Protein AF-0000000078416339 (afdb_homodimer)

Structure (mmCIF, N/CA/C/O backbone):
data_AF-0000000078416339-model_v1
#
loop_
_entity.id
_entity.type
_entity.pdbx_description
1 polymer 'Killer cell lectin-like receptor subfamily G member 1 isoform B'
#
loop_
_atom_site.group_PDB
_atom_site.id
_atom_site.type_symbol
_atom_site.label_atom_id
_atom_site.label_alt_id
_atom_site.label_comp_id
_atom_site.label_asym_id
_atom_site.label_entity_id
_atom_site.label_seq_id
_atom_site.pdbx_PDB_ins_code
_atom_site.Cartn_x
_atom_site.Cartn_y
_atom_site.Cartn_z
_atom_site.occupancy
_atom_site.B_iso_or_equiv
_atom_site.auth_seq_id
_atom_site.auth_comp_id
_atom_site.auth_asym_id
_atom_site.auth_atom_id
_atom_site.pdbx_PDB_model_num
ATOM 1 N N . MET A 1 1 ? -57.062 55.938 23.453 1 36.25 1 MET A N 1
ATOM 2 C CA . MET A 1 1 ? -56.094 54.906 23.062 1 36.25 1 MET A CA 1
ATOM 3 C C . MET A 1 1 ? -56.125 54.688 21.547 1 36.25 1 MET A C 1
ATOM 5 O O . MET A 1 1 ? -57.062 54.094 21.016 1 36.25 1 MET A O 1
ATOM 9 N N . SER A 1 2 ? -55.562 55.719 20.766 1 39.31 2 SER A N 1
ATOM 10 C CA . SER A 1 2 ? -55.562 55.875 19.312 1 39.31 2 SER A CA 1
ATOM 11 C C . SER A 1 2 ? -54.812 54.719 18.625 1 39.31 2 SER A C 1
ATOM 13 O O . SER A 1 2 ? -53.719 54.375 19.047 1 39.31 2 SER A O 1
ATOM 15 N N . SER A 1 3 ? -55.531 53.812 17.922 1 43.84 3 SER A N 1
ATOM 16 C CA . SER A 1 3 ? -55.125 52.625 17.156 1 43.84 3 SER A CA 1
ATOM 17 C C . SER A 1 3 ? -54.281 53.031 15.938 1 43.84 3 SER A C 1
ATOM 19 O O . SER A 1 3 ? -54.812 53.594 14.969 1 43.84 3 SER A O 1
ATOM 21 N N . GLN A 1 4 ? -53 53.5 16.141 1 40.22 4 GLN A N 1
ATOM 22 C CA . GLN A 1 4 ? -52.125 53.906 15.016 1 40.22 4 GLN A CA 1
ATOM 23 C C . GLN A 1 4 ? -51.969 52.75 14.023 1 40.22 4 GLN A C 1
ATOM 25 O O . GLN A 1 4 ? -51.625 51.625 14.406 1 40.22 4 GLN A O 1
ATOM 30 N N . GLU A 1 5 ? -52.625 52.875 12.867 1 45.16 5 GLU A N 1
ATOM 31 C CA . GLU A 1 5 ? -52.625 51.938 11.766 1 45.16 5 GLU A CA 1
ATOM 32 C C . GLU A 1 5 ? -51.188 51.719 11.242 1 45.16 5 GLU A C 1
ATOM 34 O O . GLU A 1 5 ? -50.438 52.656 11.047 1 45.16 5 GLU A O 1
ATOM 39 N N . PRO A 1 6 ? -50.594 50.5 11.289 1 42.09 6 PRO A N 1
ATOM 40 C CA . PRO A 1 6 ? -49.188 50.281 10.898 1 42.09 6 PRO A CA 1
ATOM 41 C C . PRO A 1 6 ? -48.938 50.562 9.414 1 42.09 6 PRO A C 1
ATOM 43 O O . PRO A 1 6 ? -49.812 50.312 8.586 1 42.09 6 PRO A O 1
ATOM 46 N N . ASP A 1 7 ? -48.188 51.625 8.992 1 39.12 7 ASP A N 1
ATOM 47 C CA . ASP A 1 7 ? -47.781 52.031 7.66 1 39.12 7 ASP A CA 1
ATOM 48 C C . ASP A 1 7 ? -47.125 50.875 6.906 1 39.12 7 ASP A C 1
ATOM 50 O O . ASP A 1 7 ? -46.156 50.281 7.398 1 39.12 7 ASP A O 1
ATOM 54 N N . TYR A 1 8 ? -47.844 50.188 6.066 1 36.75 8 TYR A N 1
ATOM 55 C CA . TYR A 1 8 ? -47.375 49.094 5.215 1 36.75 8 TYR A CA 1
ATOM 56 C C . TYR A 1 8 ? -46.344 49.594 4.223 1 36.75 8 TYR A C 1
ATOM 58 O O . TYR A 1 8 ? -46.531 50.594 3.537 1 36.75 8 TYR A O 1
ATOM 66 N N . VAL A 1 9 ? -45.031 49.562 4.492 1 33.88 9 VAL A N 1
ATOM 67 C CA . VAL A 1 9 ? -43.906 49.938 3.605 1 33.88 9 VAL A CA 1
ATOM 68 C C . VAL A 1 9 ? -43.969 49.125 2.32 1 33.88 9 VAL A C 1
ATOM 70 O O . VAL A 1 9 ? -44.156 47.906 2.363 1 33.88 9 VAL A O 1
ATOM 73 N N . ASN A 1 10 ? -44.594 49.594 1.306 1 30.56 10 ASN A N 1
ATOM 74 C CA . ASN A 1 10 ? -44.625 49.062 -0.043 1 30.56 10 ASN A CA 1
ATOM 75 C C . ASN A 1 10 ? -43.25 48.812 -0.604 1 30.56 10 ASN A C 1
ATOM 77 O O . ASN A 1 10 ? -42.5 49.781 -0.884 1 30.56 10 ASN A O 1
ATOM 81 N N . LEU A 1 11 ? -42.531 47.781 -0.269 1 27.31 11 LEU A N 1
ATOM 82 C CA . LEU A 1 11 ? -41.219 47.469 -0.818 1 27.31 11 LEU A CA 1
ATOM 83 C C . LEU A 1 11 ? -41.281 47.25 -2.326 1 27.31 11 LEU A C 1
ATOM 85 O O . LEU A 1 11 ? -42 46.344 -2.791 1 27.31 11 LEU A O 1
ATOM 89 N N . LYS A 1 12 ? -41.25 48.344 -3.07 1 32.66 12 LYS A N 1
ATOM 90 C CA . LYS A 1 12 ? -41.125 48.25 -4.523 1 32.66 12 LYS A CA 1
ATOM 91 C C . LYS A 1 12 ? -39.969 47.312 -4.918 1 32.66 12 LYS A C 1
ATOM 93 O O . LYS A 1 12 ? -38.844 47.531 -4.496 1 32.66 12 LYS A O 1
ATOM 98 N N . PHE A 1 13 ? -40.25 46.031 -5.223 1 28.72 13 PHE A N 1
ATOM 99 C CA . PHE A 1 13 ? -39.312 45 -5.691 1 28.72 13 PHE A CA 1
ATOM 100 C C . PHE A 1 13 ? -38.781 45.375 -7.066 1 28.72 13 PHE A C 1
ATOM 102 O O . PHE A 1 13 ? -39.531 45.656 -7.992 1 28.72 13 PHE A O 1
ATOM 109 N N . TYR A 1 14 ? -37.656 46.125 -7.133 1 29.92 14 TYR A N 1
ATOM 110 C CA . TYR A 1 14 ? -37 46.406 -8.406 1 29.92 14 TYR A CA 1
ATOM 111 C C . TYR A 1 14 ? -36.781 45.125 -9.188 1 29.92 14 TYR A C 1
ATOM 113 O O . TYR A 1 14 ? -36.312 44.094 -8.625 1 29.92 14 TYR A O 1
ATOM 121 N N . THR A 1 15 ? -37.594 44.906 -10.188 1 34.94 15 THR A N 1
ATOM 122 C CA . THR A 1 15 ? -37.406 43.781 -11.109 1 34.94 15 THR A CA 1
ATOM 123 C C . THR A 1 15 ? -36.062 43.906 -11.859 1 34.94 15 THR A C 1
ATOM 125 O O . THR A 1 15 ? -35.844 44.906 -12.531 1 34.94 15 THR A O 1
ATOM 128 N N . PRO A 1 16 ? -35.031 43.25 -11.422 1 30.52 16 PRO A N 1
ATOM 129 C CA . PRO A 1 16 ? -33.781 43.375 -12.148 1 30.52 16 PRO A CA 1
ATOM 130 C C . PRO A 1 16 ? -33.906 43.062 -13.641 1 30.52 16 PRO A C 1
ATOM 132 O O . PRO A 1 16 ? -34.719 42.219 -14.023 1 30.52 16 PRO A O 1
ATOM 135 N N . SER A 1 17 ? -33.75 44.094 -14.445 1 33.97 17 SER A N 1
ATOM 136 C CA . SER A 1 17 ? -33.75 43.969 -15.898 1 33.97 17 SER A CA 1
ATOM 137 C C . SER A 1 17 ? -32.969 42.75 -16.328 1 33.97 17 SER A C 1
ATOM 139 O O . SER A 1 17 ? -31.906 42.438 -15.766 1 33.97 17 SER A O 1
ATOM 141 N N . LYS A 1 18 ? -33.688 41.875 -17.172 1 37 18 LYS A N 1
ATOM 142 C CA . LYS A 1 18 ? -33.156 40.688 -17.812 1 37 18 LYS A CA 1
ATOM 143 C C . LYS A 1 18 ? -32.031 41 -18.781 1 37 18 LYS A C 1
ATOM 145 O O . LYS A 1 18 ? -32.25 41.406 -19.922 1 37 18 LYS A O 1
ATOM 150 N N . GLU A 1 19 ? -31.062 41.844 -18.516 1 37.94 19 GLU A N 1
ATOM 151 C CA . GLU A 1 19 ? -30.062 41.875 -19.578 1 37.94 19 GLU A CA 1
ATOM 152 C C . GLU A 1 19 ? -29.656 40.469 -20.031 1 37.94 19 GLU A C 1
ATOM 154 O O . GLU A 1 19 ? -29.516 39.562 -19.203 1 37.94 19 GLU A O 1
ATOM 159 N N . PRO A 1 20 ? -29.938 40.219 -21.359 1 33.47 20 PRO A N 1
ATOM 160 C CA . PRO A 1 20 ? -29.578 38.875 -21.844 1 33.47 20 PRO A CA 1
ATOM 161 C C . PRO A 1 20 ? -28.141 38.469 -21.484 1 33.47 20 PRO A C 1
ATOM 163 O O . PRO A 1 20 ? -27.219 39.281 -21.703 1 33.47 20 PRO A O 1
ATOM 166 N N . MET A 1 21 ? -27.922 37.719 -20.438 1 31.53 21 MET A N 1
ATOM 167 C CA . MET A 1 21 ? -26.609 37.125 -20.188 1 31.53 21 MET A CA 1
ATOM 168 C C . MET A 1 21 ? -25.969 36.625 -21.484 1 31.53 21 MET A C 1
ATOM 170 O O . MET A 1 21 ? -26.5 35.719 -22.141 1 31.53 21 MET A O 1
ATOM 174 N N . GLU A 1 22 ? -25.453 37.531 -22.344 1 34.44 22 GLU A N 1
ATOM 175 C CA . GLU A 1 22 ? -24.625 37 -23.422 1 34.44 22 GLU A CA 1
ATOM 176 C C . GLU A 1 22 ? -23.938 35.719 -23 1 34.44 22 GLU A C 1
ATOM 178 O O . GLU A 1 22 ? -23.281 35.688 -21.953 1 34.44 22 GLU A O 1
ATOM 183 N N . GLN A 1 23 ? -24.547 34.656 -23.328 1 30.2 23 GLN A N 1
ATOM 184 C CA . GLN A 1 23 ? -23.906 33.344 -23.172 1 30.2 23 GLN A CA 1
ATOM 185 C C . GLN A 1 23 ? -22.453 33.375 -23.625 1 30.2 23 GLN A C 1
ATOM 187 O O . GLN A 1 23 ? -22.156 33.781 -24.75 1 30.2 23 GLN A O 1
ATOM 192 N N . ARG A 1 24 ? -21.516 33.906 -22.812 1 33.47 24 ARG A N 1
ATOM 193 C CA . ARG A 1 24 ? -20.141 33.688 -23.25 1 33.47 24 ARG A CA 1
ATOM 194 C C . ARG A 1 24 ? -19.969 32.375 -24.016 1 33.47 24 ARG A C 1
ATOM 196 O O . ARG A 1 24 ? -20.609 31.391 -23.672 1 33.47 24 ARG A O 1
ATOM 203 N N . PRO A 1 25 ? -19.812 32.469 -25.312 1 34.44 25 PRO A N 1
ATOM 204 C CA . PRO A 1 25 ? -19.547 31.203 -25.969 1 34.44 25 PRO A CA 1
ATOM 205 C C . PRO A 1 25 ? -18.688 30.266 -25.125 1 34.44 25 PRO A C 1
ATOM 207 O O . PRO A 1 25 ? -17.75 30.719 -24.453 1 34.44 25 PRO A O 1
ATOM 210 N N . ARG A 1 26 ? -19.344 29.312 -24.531 1 30.75 26 ARG A N 1
ATOM 211 C CA . ARG A 1 26 ? -18.562 28.203 -24.016 1 30.75 26 ARG A CA 1
ATOM 212 C C . ARG A 1 26 ? -17.359 27.906 -24.906 1 30.75 26 ARG A C 1
ATOM 214 O O . ARG A 1 26 ? -17.516 27.438 -26.031 1 30.75 26 ARG A O 1
ATOM 221 N N . ASP A 1 27 ? -16.594 28.969 -25.312 1 33.91 27 ASP A N 1
ATOM 222 C CA . ASP A 1 27 ? -15.367 28.391 -25.875 1 33.91 27 ASP A CA 1
ATOM 223 C C . ASP A 1 27 ? -15.078 27.016 -25.281 1 33.91 27 ASP A C 1
ATOM 225 O O . ASP A 1 27 ? -14.852 26.891 -24.078 1 33.91 27 ASP A O 1
ATOM 229 N N . ILE A 1 28 ? -15.805 26.125 -25.75 1 33.72 28 ILE A N 1
ATOM 230 C CA . ILE A 1 28 ? -15.43 24.719 -25.594 1 33.72 28 ILE A CA 1
ATOM 231 C C . ILE A 1 28 ? -13.914 24.578 -25.641 1 33.72 28 ILE A C 1
ATOM 233 O O . ILE A 1 28 ? -13.32 24.594 -26.719 1 33.72 28 ILE A O 1
ATOM 237 N N . LYS A 1 29 ? -13.062 25.531 -25.203 1 34.22 29 LYS A N 1
ATOM 238 C CA . LYS A 1 29 ? -11.695 25.062 -25.016 1 34.22 29 LYS A CA 1
ATOM 239 C C . LYS A 1 29 ? -11.656 23.531 -24.844 1 34.22 29 LYS A C 1
ATOM 241 O O . LYS A 1 29 ? -12.453 22.969 -24.109 1 34.22 29 LYS A O 1
ATOM 246 N N . ASN A 1 30 ? -11.508 22.844 -25.906 1 35 30 ASN A N 1
ATOM 247 C CA . ASN A 1 30 ? -11.141 21.438 -25.875 1 35 30 ASN A CA 1
ATOM 248 C C . ASN A 1 30 ? -10.5 21.047 -24.547 1 35 30 ASN A C 1
ATOM 250 O O . ASN A 1 30 ? -9.312 21.297 -24.328 1 35 30 ASN A O 1
ATOM 254 N N . LYS A 1 31 ? -10.938 21.469 -23.422 1 38.12 31 LYS A N 1
ATOM 255 C CA . LYS A 1 31 ? -10.492 20.906 -22.141 1 38.12 31 LYS A CA 1
ATOM 256 C C . LYS A 1 31 ? -9.961 19.484 -22.312 1 38.12 31 LYS A C 1
ATOM 258 O O . LYS A 1 31 ? -10.719 18.578 -22.672 1 38.12 31 LYS A O 1
ATOM 263 N N . ASP A 1 32 ? -8.961 19.359 -23.109 1 42.31 32 ASP A N 1
ATOM 264 C CA . ASP A 1 32 ? -8.188 18.109 -23.109 1 42.31 32 ASP A CA 1
ATOM 265 C C . ASP A 1 32 ? -8.562 17.234 -21.922 1 42.31 32 ASP A C 1
ATOM 267 O O . ASP A 1 32 ? -8.477 17.656 -20.766 1 42.31 32 ASP A O 1
ATOM 271 N N . ARG A 1 33 ? -9.703 16.672 -21.75 1 47.53 33 ARG A N 1
ATOM 272 C CA . ARG A 1 33 ? -10.164 15.703 -20.75 1 47.53 33 ARG A CA 1
ATOM 273 C C . ARG A 1 33 ? -8.984 15.016 -20.078 1 47.53 33 ARG A C 1
ATOM 275 O O . ARG A 1 33 ? -8.438 14.047 -20.609 1 47.53 33 ARG A O 1
ATOM 282 N N . SER A 1 34 ? -7.988 15.758 -19.719 1 54.62 34 SER A N 1
ATOM 283 C CA . SER A 1 34 ? -6.801 15.234 -19.047 1 54.62 34 SER A CA 1
ATOM 284 C C . SER A 1 34 ? -7.164 14.125 -18.062 1 54.62 34 SER A C 1
ATOM 286 O O . SER A 1 34 ? -8.109 14.258 -17.281 1 54.62 34 SER A O 1
ATOM 288 N N . CYS A 1 35 ? -7.086 12.898 -18.359 1 70.81 35 CYS A N 1
ATOM 289 C CA . CYS A 1 35 ? -7.215 11.703 -17.531 1 70.81 35 CYS A CA 1
ATOM 290 C C . CYS A 1 35 ? -6.602 11.93 -16.156 1 70.81 35 CYS A C 1
ATOM 292 O O . CYS A 1 35 ? -5.449 12.359 -16.047 1 70.81 35 CYS A O 1
ATOM 294 N N . LEU A 1 36 ? -7.508 12.094 -15.023 1 80.75 36 LEU A N 1
ATOM 295 C CA . LEU A 1 36 ? -7.02 12.18 -13.656 1 80.75 36 LEU A CA 1
ATOM 296 C C . LEU A 1 36 ? -6.023 11.07 -13.359 1 80.75 36 LEU A C 1
ATOM 298 O O . LEU A 1 36 ? -6.297 9.898 -13.633 1 80.75 36 LEU A O 1
ATOM 302 N N . ARG A 1 37 ? -4.871 11.461 -13.086 1 87.06 37 ARG A N 1
ATOM 303 C CA . ARG A 1 37 ? -3.846 10.477 -12.742 1 87.06 37 ARG A CA 1
ATOM 304 C C . ARG A 1 37 ? -2.99 10.961 -11.578 1 87.06 37 ARG A C 1
ATOM 306 O O . ARG A 1 37 ? -2.947 12.156 -11.289 1 87.06 37 ARG A O 1
ATOM 313 N N . CYS A 1 38 ? -2.477 10.047 -10.922 1 95 38 CYS A N 1
ATOM 314 C CA . CYS A 1 38 ? -1.477 10.391 -9.914 1 95 38 CYS A CA 1
ATOM 315 C C . CYS A 1 38 ? -0.109 10.594 -10.555 1 95 38 CYS A C 1
ATOM 317 O O . CYS A 1 38 ? 0.21 9.961 -11.562 1 95 38 CYS A O 1
ATOM 319 N N . PRO A 1 39 ? 0.659 11.531 -10.016 1 93.81 39 PRO A N 1
ATOM 320 C CA . PRO A 1 39 ? 2.037 11.656 -10.492 1 93.81 39 PRO A CA 1
ATOM 321 C C . PRO A 1 39 ? 2.816 10.352 -10.398 1 93.81 39 PRO A C 1
ATOM 323 O O . PRO A 1 39 ? 2.424 9.445 -9.656 1 93.81 39 PRO A O 1
ATOM 326 N N . ASP A 1 40 ? 3.896 10.391 -11.141 1 90.19 40 ASP A N 1
ATOM 327 C CA . ASP A 1 40 ? 4.785 9.242 -11.039 1 90.19 40 ASP A CA 1
ATOM 328 C C . ASP A 1 40 ? 5.227 9.016 -9.594 1 90.19 40 ASP A C 1
ATOM 330 O O . ASP A 1 40 ? 5.496 9.969 -8.867 1 90.19 40 ASP A O 1
ATOM 334 N N . GLN A 1 41 ? 5.25 7.777 -9.18 1 92.69 41 GLN A N 1
ATOM 335 C CA . GLN A 1 41 ? 5.758 7.328 -7.883 1 92.69 41 GLN A CA 1
ATOM 336 C C . GLN A 1 41 ? 4.707 7.504 -6.789 1 92.69 41 GLN A C 1
ATOM 338 O O . GLN A 1 41 ? 4.973 7.234 -5.617 1 92.69 41 GLN A O 1
ATOM 343 N N . TRP A 1 42 ? 3.574 8.055 -7.242 1 96.06 42 TRP A N 1
ATOM 344 C CA . TRP A 1 42 ? 2.459 8.133 -6.305 1 96.06 42 TRP A CA 1
ATOM 345 C C . TRP A 1 42 ? 1.483 6.98 -6.523 1 96.06 42 TRP A C 1
ATOM 347 O O . TRP A 1 42 ? 1.291 6.531 -7.656 1 96.06 42 TRP A O 1
ATOM 357 N N . VAL A 1 43 ? 0.86 6.605 -5.461 1 96.44 43 VAL A N 1
ATOM 358 C CA . VAL A 1 43 ? -0.123 5.527 -5.477 1 96.44 43 VAL A CA 1
ATOM 359 C C . VAL A 1 43 ? -1.533 6.113 -5.504 1 96.44 43 VAL A C 1
ATOM 361 O O . VAL A 1 43 ? -1.85 7.023 -4.73 1 96.44 43 VAL A O 1
ATOM 364 N N . GLY A 1 44 ? -2.334 5.566 -6.375 1 95.75 44 GLY A N 1
ATOM 365 C CA . GLY A 1 44 ? -3.684 6.094 -6.508 1 95.75 44 GLY A CA 1
ATOM 366 C C . GLY A 1 44 ? -4.738 5.191 -5.887 1 95.75 44 GLY A C 1
ATOM 367 O O . GLY A 1 44 ? -4.641 3.967 -5.973 1 95.75 44 GLY A O 1
ATOM 368 N N . TYR A 1 45 ? -5.734 5.84 -5.227 1 94.94 45 TYR A N 1
ATOM 369 C CA . TYR A 1 45 ? -6.879 5.125 -4.672 1 94.94 45 TYR A CA 1
ATOM 370 C C . TYR A 1 45 ? -8.094 6.043 -4.566 1 94.94 45 TYR A C 1
ATOM 372 O O . TYR A 1 45 ? -8.055 7.059 -3.871 1 94.94 45 TYR A O 1
ATOM 380 N N . ARG A 1 46 ? -9.102 5.766 -5.219 1 91.44 46 ARG A N 1
ATOM 381 C CA . ARG A 1 46 ? -10.375 6.469 -5.176 1 91.44 46 ARG A CA 1
ATOM 382 C C . ARG A 1 46 ? -10.188 7.973 -5.332 1 91.44 46 ARG A C 1
ATOM 384 O O . ARG A 1 46 ? -10.703 8.758 -4.535 1 91.44 46 ARG A O 1
ATOM 391 N N . GLY A 1 47 ? -9.461 8.359 -6.203 1 91.12 47 GLY A N 1
ATOM 392 C CA . GLY A 1 47 ? -9.305 9.766 -6.539 1 91.12 47 GLY A CA 1
ATOM 393 C C . GLY A 1 47 ? -8.227 10.461 -5.734 1 91.12 47 GLY A C 1
ATOM 394 O O . GLY A 1 47 ? -7.977 11.656 -5.91 1 91.12 47 GLY A O 1
ATOM 395 N N . SER A 1 48 ? -7.598 9.734 -4.871 1 95.12 48 SER A N 1
ATOM 396 C CA . SER A 1 48 ? -6.504 10.281 -4.074 1 95.12 48 SER A CA 1
ATOM 397 C C . SER A 1 48 ? -5.164 9.68 -4.48 1 95.12 48 SER A C 1
ATOM 399 O O . SER A 1 48 ? -5.113 8.555 -4.984 1 95.12 48 SER A O 1
ATOM 401 N N . CYS A 1 49 ? -4.16 10.445 -4.254 1 96.88 49 CYS A N 1
ATOM 402 C CA . CYS A 1 49 ? -2.797 10 -4.504 1 96.88 49 CYS A CA 1
ATOM 403 C C . CYS A 1 49 ? -1.97 10.023 -3.225 1 96.88 49 CYS A C 1
ATOM 405 O O . CYS A 1 49 ? -2.086 10.953 -2.424 1 96.88 49 CYS A O 1
ATOM 407 N N . TYR A 1 50 ? -1.16 9.016 -3.1 1 97.31 50 TYR A N 1
ATOM 408 C CA . TYR A 1 50 ? -0.346 8.891 -1.896 1 97.31 50 TYR A CA 1
ATOM 409 C C . TYR A 1 50 ? 1.128 8.727 -2.248 1 97.31 50 TYR A C 1
ATOM 411 O O . TYR A 1 50 ? 1.471 8.008 -3.195 1 97.31 50 TYR A O 1
ATOM 419 N N . PHE A 1 51 ? 1.98 9.445 -1.503 1 97.38 51 PHE A N 1
ATOM 420 C CA . PHE A 1 51 ? 3.428 9.289 -1.604 1 97.38 51 PHE A CA 1
ATOM 421 C C . PHE A 1 51 ? 3.998 8.703 -0.322 1 97.38 51 PHE A C 1
ATOM 423 O O . PHE A 1 51 ? 3.742 9.211 0.772 1 97.38 51 PHE A O 1
ATOM 430 N N . PHE A 1 52 ? 4.699 7.602 -0.488 1 96.38 52 PHE A N 1
ATOM 431 C CA . PHE A 1 52 ? 5.348 6.941 0.642 1 96.38 52 PHE A CA 1
ATOM 432 C C . PHE A 1 52 ? 6.828 7.289 0.696 1 96.38 52 PHE A C 1
ATOM 434 O O . PHE A 1 52 ? 7.574 6.992 -0.24 1 96.38 52 PHE A O 1
ATOM 441 N N . SER A 1 53 ? 7.23 7.801 1.805 1 96.19 53 SER A N 1
ATOM 442 C CA . SER A 1 53 ? 8.625 8.227 1.917 1 96.19 53 SER A CA 1
ATOM 443 C C . SER A 1 53 ? 9.555 7.027 2.051 1 96.19 53 SER A C 1
ATOM 445 O O . SER A 1 53 ? 9.141 5.957 2.502 1 96.19 53 SER A O 1
ATOM 447 N N . ARG A 1 54 ? 10.781 7.254 1.659 1 91.62 54 ARG A N 1
ATOM 448 C CA . ARG A 1 54 ? 11.828 6.258 1.848 1 91.62 54 ARG A CA 1
ATOM 449 C C . ARG A 1 54 ? 12.844 6.719 2.887 1 91.62 54 ARG A C 1
ATOM 451 O O . ARG A 1 54 ? 13.633 5.918 3.389 1 91.62 54 ARG A O 1
ATOM 458 N N . ALA A 1 55 ? 12.789 7.984 3.17 1 95.12 55 ALA A N 1
ATOM 459 C CA . ALA A 1 55 ? 13.648 8.57 4.199 1 95.12 55 ALA A CA 1
ATOM 460 C C . ALA A 1 55 ? 12.836 8.914 5.449 1 95.12 55 ALA A C 1
ATOM 462 O O . ALA A 1 55 ? 11.609 8.992 5.398 1 95.12 55 ALA A O 1
ATOM 463 N N . LYS A 1 56 ? 13.539 9.117 6.504 1 98.06 56 LYS A N 1
ATOM 464 C CA . LYS A 1 56 ? 12.891 9.461 7.762 1 98.06 56 LYS A CA 1
ATOM 465 C C . LYS A 1 56 ? 13.102 10.93 8.109 1 98.06 56 LYS A C 1
ATOM 467 O O . LYS A 1 56 ? 14.18 11.484 7.871 1 98.06 56 LYS A O 1
ATOM 472 N N . LYS A 1 57 ? 12.125 11.539 8.633 1 98.75 57 LYS A N 1
ATOM 473 C CA . LYS A 1 57 ? 12.156 12.914 9.117 1 98.75 57 LYS A CA 1
ATOM 474 C C . LYS A 1 57 ? 11.273 13.086 10.352 1 98.75 57 LYS A C 1
ATOM 476 O O . LYS A 1 57 ? 10.508 12.188 10.703 1 98.75 57 LYS A O 1
ATOM 481 N N . ASP A 1 58 ? 11.469 14.258 10.984 1 98.75 58 ASP A N 1
ATOM 482 C CA . ASP A 1 58 ? 10.508 14.602 12.031 1 98.75 58 ASP A CA 1
ATOM 483 C C . ASP A 1 58 ? 9.18 15.047 11.43 1 98.75 58 ASP A C 1
ATOM 485 O O . ASP A 1 58 ? 9.055 15.195 10.211 1 98.75 58 ASP A O 1
ATOM 489 N N . TRP A 1 59 ? 8.25 15.25 12.273 1 98.44 59 TRP A N 1
ATOM 490 C CA . TRP A 1 59 ? 6.895 15.531 11.805 1 98.44 59 TRP A CA 1
ATOM 491 C C . TRP A 1 59 ? 6.855 16.828 11.008 1 98.44 59 TRP A C 1
ATOM 493 O O . TRP A 1 59 ? 6.273 16.891 9.922 1 98.44 59 TRP A O 1
ATOM 503 N N . ASN A 1 60 ? 7.473 17.891 11.539 1 98.25 60 ASN A N 1
ATOM 504 C CA . ASN A 1 60 ? 7.441 19.188 10.883 1 98.25 60 ASN A CA 1
ATOM 505 C C . ASN A 1 60 ? 8.141 19.156 9.523 1 98.25 60 ASN A C 1
ATOM 507 O O . ASN A 1 60 ? 7.625 19.688 8.547 1 98.25 60 ASN A O 1
ATOM 511 N N . SER A 1 61 ? 9.25 18.5 9.469 1 98.75 61 SER A N 1
ATOM 512 C CA . SER A 1 61 ? 9.984 18.375 8.219 1 98.75 61 SER A CA 1
ATOM 513 C C . SER A 1 61 ? 9.203 17.531 7.211 1 98.75 61 SER A C 1
ATOM 515 O O . SER A 1 61 ? 9.266 17.781 6.004 1 98.75 61 SER A O 1
ATOM 517 N N . SER A 1 62 ? 8.516 16.578 7.695 1 98.69 62 SER A N 1
ATOM 518 C CA . SER A 1 62 ? 7.68 15.75 6.832 1 98.69 62 SER A CA 1
ATOM 519 C C . SER A 1 62 ? 6.539 16.562 6.23 1 98.69 62 SER A C 1
ATOM 521 O O . SER A 1 62 ? 6.23 16.422 5.043 1 98.69 62 SER A O 1
ATOM 523 N N . GLN A 1 63 ? 5.961 17.406 7.082 1 97.81 63 GLN A N 1
ATOM 524 C CA . GLN A 1 63 ? 4.906 18.281 6.594 1 97.81 63 GLN A CA 1
ATOM 525 C C . GLN A 1 63 ? 5.434 19.234 5.516 1 97.81 63 GLN A C 1
ATOM 527 O O . GLN A 1 63 ? 4.762 19.469 4.512 1 97.81 63 GLN A O 1
ATOM 532 N N . GLU A 1 64 ? 6.543 19.719 5.711 1 98.44 64 GLU A N 1
ATOM 533 C CA . GLU A 1 64 ? 7.168 20.594 4.723 1 98.44 64 GLU A CA 1
ATOM 534 C C . GLU A 1 64 ? 7.438 19.859 3.418 1 98.44 64 GLU A C 1
ATOM 536 O O . GLU A 1 64 ? 7.238 20.406 2.334 1 98.44 64 GLU A O 1
ATOM 541 N N . SER A 1 65 ? 7.902 18.672 3.555 1 98.5 65 SER A N 1
ATOM 542 C CA . SER A 1 65 ? 8.172 17.859 2.371 1 98.5 65 SER A CA 1
ATOM 543 C C . SER A 1 65 ? 6.906 17.641 1.554 1 98.5 65 SER A C 1
ATOM 545 O O . SER A 1 65 ? 6.938 17.688 0.323 1 98.5 65 SER A O 1
ATOM 547 N N . CYS A 1 66 ? 5.844 17.328 2.24 1 98.5 66 CYS A N 1
ATOM 548 C CA . CYS A 1 66 ? 4.574 17.156 1.541 1 98.5 66 CYS A CA 1
ATOM 549 C C . CYS A 1 66 ? 4.117 18.453 0.909 1 98.5 66 CYS A C 1
ATOM 551 O O . CYS A 1 66 ? 3.686 18.484 -0.245 1 98.5 66 CYS A O 1
ATOM 553 N N . SER A 1 67 ? 4.242 19.547 1.62 1 97.81 67 SER A N 1
ATOM 554 C CA . SER A 1 67 ? 3.842 20.859 1.111 1 97.81 67 SER A CA 1
ATOM 555 C C . SER A 1 67 ? 4.625 21.219 -0.144 1 97.81 67 SER A C 1
ATOM 557 O O . SER A 1 67 ? 4.078 21.828 -1.071 1 97.81 67 SER A O 1
ATOM 559 N N . ALA A 1 68 ? 5.816 20.859 -0.222 1 98 68 ALA A N 1
ATOM 560 C CA . ALA A 1 68 ? 6.676 21.141 -1.367 1 98 68 ALA A CA 1
ATOM 561 C C . ALA A 1 68 ? 6.164 20.453 -2.625 1 98 68 ALA A C 1
ATOM 563 O O . ALA A 1 68 ? 6.5 20.844 -3.742 1 98 68 ALA A O 1
ATOM 564 N N . GLN A 1 69 ? 5.367 19.438 -2.369 1 96.75 69 GLN A N 1
ATOM 565 C CA . GLN A 1 69 ? 4.785 18.703 -3.492 1 96.75 69 GLN A CA 1
ATOM 566 C C . GLN A 1 69 ? 3.295 19 -3.629 1 96.75 69 GLN A C 1
ATOM 568 O O . GLN A 1 69 ? 2.539 18.172 -4.148 1 96.75 69 GLN A O 1
ATOM 573 N N . SER A 1 70 ? 2.932 20.125 -3.166 1 96.75 70 SER A N 1
ATOM 574 C CA . SER A 1 70 ? 1.549 20.578 -3.229 1 96.75 70 SER A CA 1
ATOM 575 C C . SER A 1 70 ? 0.594 19.547 -2.643 1 96.75 70 SER A C 1
ATOM 577 O O . SER A 1 70 ? -0.457 19.266 -3.225 1 96.75 70 SER A O 1
ATOM 579 N N . SER A 1 71 ? 1.012 18.984 -1.626 1 97.62 71 SER A N 1
ATOM 580 C CA . SER A 1 71 ? 0.253 17.969 -0.905 1 97.62 71 SER A CA 1
ATOM 581 C C . SER A 1 71 ? 0.322 18.188 0.602 1 97.62 71 SER A C 1
ATOM 583 O O . SER A 1 71 ? 0.753 19.25 1.058 1 97.62 71 SER A O 1
ATOM 585 N N . HIS A 1 72 ? -0.257 17.297 1.372 1 97.56 72 HIS A N 1
ATOM 586 C CA . HIS A 1 72 ? -0.224 17.328 2.83 1 97.56 72 HIS A CA 1
ATOM 587 C C . HIS A 1 72 ? -0.035 15.938 3.418 1 97.56 72 HIS A C 1
ATOM 589 O O . HIS A 1 72 ? -0.198 14.938 2.719 1 97.56 72 HIS A O 1
ATOM 595 N N . LEU A 1 73 ? 0.345 15.914 4.672 1 98 73 LEU A N 1
ATOM 596 C CA . LEU A 1 73 ? 0.411 14.625 5.34 1 98 73 LEU A CA 1
ATOM 597 C C . LEU A 1 73 ? -0.939 13.914 5.293 1 98 73 LEU A C 1
ATOM 599 O O . LEU A 1 73 ? -1.986 14.57 5.301 1 98 73 LEU A O 1
ATOM 603 N N . LEU A 1 74 ? -0.909 12.625 5.297 1 96.56 74 LEU A N 1
ATOM 604 C CA . LEU A 1 74 ? -2.064 11.758 5.125 1 96.56 74 LEU A CA 1
ATOM 605 C C . LEU A 1 74 ? -3.17 12.109 6.113 1 96.56 74 LEU A C 1
ATOM 607 O O . LEU A 1 74 ? -2.916 12.25 7.312 1 96.56 74 LEU A O 1
ATOM 611 N N . VAL A 1 75 ? -4.262 12.359 5.578 1 94.38 75 VAL A N 1
ATOM 612 C CA . VAL A 1 75 ? -5.504 12.523 6.328 1 94.38 75 VAL A CA 1
ATOM 613 C C . VAL A 1 75 ? -6.465 11.391 5.996 1 94.38 75 VAL A C 1
ATOM 615 O O . VAL A 1 75 ? -6.809 11.18 4.828 1 94.38 75 VAL A O 1
ATOM 618 N N . ILE A 1 76 ? -6.789 10.617 6.957 1 91.06 76 ILE A N 1
ATOM 619 C CA . ILE A 1 76 ? -7.719 9.523 6.699 1 91.06 76 ILE A CA 1
ATOM 620 C C . ILE A 1 76 ? -9.156 10.016 6.883 1 91.06 76 ILE A C 1
ATOM 622 O O . ILE A 1 76 ? -9.602 10.258 8.008 1 91.06 76 ILE A O 1
ATOM 626 N N . GLY A 1 77 ? -9.836 10.078 5.695 1 84.5 77 GLY A N 1
ATOM 627 C CA . GLY A 1 77 ? -11.086 10.82 5.672 1 84.5 77 GLY A CA 1
ATOM 628 C C . GLY A 1 77 ? -12.312 9.93 5.797 1 84.5 77 GLY A C 1
ATOM 629 O O . GLY A 1 77 ? -13.406 10.406 6.105 1 84.5 77 GLY A O 1
ATOM 630 N N . ASP A 1 78 ? -12.164 8.602 5.543 1 87.44 78 ASP A N 1
ATOM 631 C CA . ASP A 1 78 ? -13.336 7.73 5.605 1 87.44 78 ASP A CA 1
ATOM 632 C C . ASP A 1 78 ? -12.938 6.281 5.875 1 87.44 78 ASP A C 1
ATOM 634 O O . ASP A 1 78 ? -11.742 5.977 6 1 87.44 78 ASP A O 1
ATOM 638 N N . ALA A 1 79 ? -13.93 5.434 6.008 1 87.31 79 ALA A N 1
ATOM 639 C CA . ALA A 1 79 ? -13.711 4.043 6.391 1 87.31 79 ALA A CA 1
ATOM 640 C C . ALA A 1 79 ? -12.961 3.285 5.301 1 87.31 79 ALA A C 1
ATOM 642 O O . ALA A 1 79 ? -12.164 2.391 5.598 1 87.31 79 ALA A O 1
ATOM 643 N N . GLN A 1 80 ? -13.25 3.654 4.09 1 88.75 80 GLN A N 1
ATOM 644 C CA . GLN A 1 80 ? -12.586 2.965 2.988 1 88.75 80 GLN A CA 1
ATOM 645 C C . GLN A 1 80 ? -11.094 3.256 2.977 1 88.75 80 GLN A C 1
ATOM 647 O O . GLN A 1 80 ? -10.281 2.355 2.742 1 88.75 80 GLN A O 1
ATOM 652 N N . GLU A 1 81 ? -10.766 4.484 3.197 1 89.62 81 GLU A N 1
ATOM 653 C CA . GLU A 1 81 ? -9.352 4.852 3.285 1 89.62 81 GLU A CA 1
ATOM 654 C C . GLU A 1 81 ? -8.68 4.176 4.477 1 89.62 81 GLU A C 1
ATOM 656 O O . GLU A 1 81 ? -7.543 3.709 4.375 1 89.62 81 GLU A O 1
ATOM 661 N N . MET A 1 82 ? -9.359 4.109 5.566 1 88.56 82 MET A N 1
ATOM 662 C CA . MET A 1 82 ? -8.828 3.426 6.738 1 88.56 82 MET A CA 1
ATOM 663 C C . MET A 1 82 ? -8.578 1.951 6.441 1 88.56 82 MET A C 1
ATOM 665 O O . MET A 1 82 ? -7.539 1.404 6.832 1 88.56 82 MET A O 1
ATOM 669 N N . GLU A 1 83 ? -9.484 1.368 5.805 1 89.19 83 GLU A N 1
ATOM 670 C CA . GLU A 1 83 ? -9.336 -0.037 5.438 1 89.19 83 GLU A CA 1
ATOM 671 C C . GLU A 1 83 ? -8.141 -0.241 4.512 1 89.19 83 GLU A C 1
ATOM 673 O O . GLU A 1 83 ? -7.418 -1.234 4.629 1 89.19 83 GLU A O 1
ATOM 678 N N . LEU A 1 84 ? -7.945 0.687 3.695 1 90.19 84 LEU A N 1
ATOM 679 C CA . LEU A 1 84 ? -6.797 0.606 2.799 1 90.19 84 LEU A CA 1
ATOM 680 C C . LEU A 1 84 ? -5.496 0.54 3.588 1 90.19 84 LEU A C 1
ATOM 682 O O . LEU A 1 84 ? -4.656 -0.329 3.34 1 90.19 84 LEU A O 1
ATOM 686 N N . PHE A 1 85 ? -5.332 1.423 4.512 1 91.56 85 PHE A N 1
ATOM 687 C CA . PHE A 1 85 ? -4.07 1.528 5.23 1 91.56 85 PHE A CA 1
ATOM 688 C C . PHE A 1 85 ? -3.941 0.414 6.266 1 91.56 85 PHE A C 1
ATOM 690 O O . PHE A 1 85 ? -2.863 0.197 6.82 1 91.56 85 PHE A O 1
ATOM 697 N N . GLN A 1 86 ? -5.062 -0.335 6.473 1 88.56 86 GLN A N 1
ATOM 698 C CA . GLN A 1 86 ? -4.969 -1.55 7.277 1 88.56 86 GLN A CA 1
ATOM 699 C C . GLN A 1 86 ? -4.465 -2.725 6.441 1 88.56 86 GLN A C 1
ATOM 701 O O . GLN A 1 86 ? -3.867 -3.66 6.977 1 88.56 86 GLN A O 1
ATOM 706 N N . VAL A 1 87 ? -4.691 -2.594 5.145 1 84.94 87 VAL A N 1
ATOM 707 C CA . VAL A 1 87 ? -4.297 -3.676 4.25 1 84.94 87 VAL A CA 1
ATOM 708 C C . VAL A 1 87 ? -2.863 -3.455 3.773 1 84.94 87 VAL A C 1
ATOM 710 O O . VAL A 1 87 ? -2.061 -4.391 3.746 1 84.94 87 VAL A O 1
ATOM 713 N N . ILE A 1 88 ? -2.402 -2.234 3.279 1 85 88 ILE A N 1
ATOM 714 C CA . ILE A 1 88 ? -1.06 -1.965 2.773 1 85 88 ILE A CA 1
ATOM 715 C C . ILE A 1 88 ? -0.098 -1.77 3.943 1 85 88 ILE A C 1
ATOM 717 O O . ILE A 1 88 ? 1.103 -2.021 3.816 1 85 88 ILE A O 1
ATOM 721 N N . ARG A 1 89 ? -0.58 -1.751 5.141 1 81.44 89 ARG A N 1
ATOM 722 C CA . ARG A 1 89 ? 0.104 -1.687 6.426 1 81.44 89 ARG A CA 1
ATOM 723 C C . ARG A 1 89 ? 1.528 -1.166 6.266 1 81.44 89 ARG A C 1
ATOM 725 O O . ARG A 1 89 ? 2.49 -1.866 6.586 1 81.44 89 ARG A O 1
ATOM 732 N N . PRO A 1 90 ? 1.768 0.08 5.945 1 87.25 90 PRO A N 1
ATOM 733 C CA . PRO A 1 90 ? 3.125 0.627 5.871 1 87.25 90 PRO A CA 1
ATOM 734 C C . PRO A 1 90 ? 3.838 0.62 7.223 1 87.25 90 PRO A C 1
ATOM 736 O O . PRO A 1 90 ? 3.195 0.449 8.266 1 87.25 90 PRO A O 1
ATOM 739 N N . GLU A 1 91 ? 5.148 0.682 7.117 1 91.5 91 GLU A N 1
ATOM 740 C CA . GLU A 1 91 ? 5.887 0.933 8.352 1 91.5 91 GLU A CA 1
ATOM 741 C C . GLU A 1 91 ? 5.344 2.158 9.078 1 91.5 91 GLU A C 1
ATOM 743 O O . GLU A 1 91 ? 4.699 3.014 8.469 1 91.5 91 GLU A O 1
ATOM 748 N N . PRO A 1 92 ? 5.539 2.191 10.375 1 95.19 92 PRO A N 1
ATOM 749 C CA . PRO A 1 92 ? 5.07 3.375 11.094 1 95.19 92 PRO A CA 1
ATOM 750 C C . PRO A 1 92 ? 5.465 4.68 10.406 1 95.19 92 PRO A C 1
ATOM 752 O O . PRO A 1 92 ? 6.621 4.852 10.016 1 95.19 92 PRO A O 1
ATOM 755 N N . CYS A 1 93 ? 4.48 5.547 10.289 1 97.25 93 CYS A N 1
ATOM 756 C CA . CYS A 1 93 ? 4.738 6.734 9.484 1 97.25 93 CYS A CA 1
ATOM 757 C C . CYS A 1 93 ? 3.957 7.93 10.008 1 97.25 93 CYS A C 1
ATOM 759 O O . CYS A 1 93 ? 2.885 7.77 10.594 1 97.25 93 CYS A O 1
ATOM 761 N N . TRP A 1 94 ? 4.539 9.125 9.797 1 98.12 94 TRP A N 1
ATOM 762 C CA . TRP A 1 94 ? 3.855 10.367 10.164 1 98.12 94 TRP A CA 1
ATOM 763 C C . TRP A 1 94 ? 2.604 10.57 9.312 1 98.12 94 TRP A C 1
ATOM 765 O O . TRP A 1 94 ? 2.619 10.32 8.109 1 98.12 94 TRP A O 1
ATOM 775 N N . ILE A 1 95 ? 1.576 11.055 9.969 1 97.25 95 ILE A N 1
ATOM 776 C CA . ILE A 1 95 ? 0.34 11.453 9.305 1 97.25 95 ILE A CA 1
ATOM 777 C C . ILE A 1 95 ? -0.052 12.859 9.75 1 97.25 95 ILE A C 1
ATOM 779 O O . ILE A 1 95 ? 0.593 13.445 10.625 1 97.25 95 ILE A O 1
ATOM 783 N N . GLY A 1 96 ? -1.092 13.375 9.125 1 96.62 96 GLY A N 1
ATOM 784 C CA . GLY A 1 96 ? -1.466 14.766 9.344 1 96.62 96 GLY A CA 1
ATOM 785 C C . GLY A 1 96 ? -2.268 14.969 10.617 1 96.62 96 GLY A C 1
ATOM 786 O O . GLY A 1 96 ? -3.256 15.703 10.625 1 96.62 96 GLY A O 1
ATOM 787 N N . LEU A 1 97 ? -1.861 14.344 11.602 1 94.19 97 LEU A N 1
ATOM 788 C CA . LEU A 1 97 ? -2.527 14.477 12.891 1 94.19 97 LEU A CA 1
ATOM 789 C C . LEU A 1 97 ? -1.647 15.234 13.883 1 94.19 97 LEU A C 1
ATOM 791 O O . LEU A 1 97 ? -0.455 14.945 14.008 1 94.19 97 LEU A O 1
ATOM 795 N N . ARG A 1 98 ? -2.295 16.172 14.523 1 92.75 98 ARG A N 1
ATOM 796 C CA . ARG A 1 98 ? -1.553 16.969 15.5 1 92.75 98 ARG A CA 1
ATOM 797 C C . ARG A 1 98 ? -2.443 17.375 16.656 1 92.75 98 ARG A C 1
ATOM 799 O O . ARG A 1 98 ? -3.629 17.656 16.484 1 92.75 98 ARG A O 1
ATOM 806 N N . ASN A 1 99 ? -1.856 17.234 17.828 1 91.38 99 ASN A N 1
ATOM 807 C CA . ASN A 1 99 ? -2.531 17.703 19.047 1 91.38 99 ASN A CA 1
ATOM 808 C C . ASN A 1 99 ? -2.084 19.109 19.438 1 91.38 99 ASN A C 1
ATOM 810 O O . ASN A 1 99 ? -0.961 19.297 19.906 1 91.38 99 ASN A O 1
ATOM 814 N N . ARG A 1 100 ? -3.016 19.984 19.156 1 82.31 100 ARG A N 1
ATOM 815 C CA . ARG A 1 100 ? -2.721 21.359 19.578 1 82.31 100 ARG A CA 1
ATOM 816 C C . ARG A 1 100 ? -3.27 21.625 20.984 1 82.31 100 ARG A C 1
ATOM 818 O O . ARG A 1 100 ? -4.387 21.203 21.312 1 82.31 100 ARG A O 1
ATOM 825 N N . THR A 1 101 ? -2.514 21.844 22.047 1 75.44 101 THR A N 1
ATOM 826 C CA . THR A 1 101 ? -2.77 22.016 23.469 1 75.44 101 THR A CA 1
ATOM 827 C C . THR A 1 101 ? -4.133 22.656 23.703 1 75.44 101 THR A C 1
ATOM 829 O O . THR A 1 101 ? -4.855 22.297 24.625 1 75.44 101 THR A O 1
ATOM 832 N N . SER A 1 102 ? -4.637 23.438 22.891 1 74.38 102 SER A N 1
ATOM 833 C CA . SER A 1 102 ? -5.879 24.156 23.141 1 74.38 102 SER A CA 1
ATOM 834 C C . SER A 1 102 ? -7.078 23.422 22.547 1 74.38 102 SER A C 1
ATOM 836 O O . SER A 1 102 ? -8.172 23.438 23.109 1 74.38 102 SER A O 1
ATOM 838 N N . TYR A 1 103 ? -6.957 22.656 21.516 1 75.75 103 TYR A N 1
ATOM 839 C CA . TYR A 1 103 ? -8.109 22.219 20.75 1 75.75 103 TYR A CA 1
ATOM 840 C C . TYR A 1 103 ? -8.133 20.688 20.625 1 75.75 103 TYR A C 1
ATOM 842 O O . TYR A 1 103 ? -9.117 20.109 20.172 1 75.75 103 TYR A O 1
ATOM 850 N N . GLY A 1 104 ? -7.105 20.109 21.141 1 87.19 104 GLY A N 1
ATOM 851 C CA . GLY A 1 104 ? -7.055 18.656 21.031 1 87.19 104 GLY A CA 1
ATOM 852 C C . GLY A 1 104 ? -6.531 18.188 19.688 1 87.19 104 GLY A C 1
ATOM 853 O O . GLY A 1 104 ? -5.812 18.922 19 1 87.19 104 GLY A O 1
ATOM 854 N N . TRP A 1 105 ? -6.828 16.984 19.359 1 91 105 TRP A N 1
ATOM 855 C CA . TRP A 1 105 ? -6.344 16.391 18.109 1 91 105 TRP A CA 1
ATOM 856 C C . TRP A 1 105 ? -7.152 16.891 16.922 1 91 105 TRP A C 1
ATOM 858 O O . TRP A 1 105 ? -8.375 17 17 1 91 105 TRP A O 1
ATOM 868 N N . ALA A 1 106 ? -6.398 17.25 15.859 1 90.19 106 ALA A N 1
ATOM 869 C CA . ALA A 1 106 ? -7.027 17.703 14.625 1 90.19 106 ALA A CA 1
ATOM 870 C C . ALA A 1 106 ? -6.176 17.359 13.414 1 90.19 106 ALA A C 1
ATOM 872 O O . ALA A 1 106 ? -4.957 17.203 13.523 1 90.19 106 ALA A O 1
ATOM 873 N N . TRP A 1 107 ? -6.887 17.266 12.336 1 91.81 107 TRP A N 1
ATOM 874 C CA . TRP A 1 107 ? -6.16 17.109 11.086 1 91.81 107 TRP A CA 1
ATOM 875 C C . TRP A 1 107 ? -5.48 18.406 10.672 1 91.81 107 TRP A C 1
ATOM 877 O O . TRP A 1 107 ? -6.062 19.484 10.797 1 91.81 107 TRP A O 1
ATOM 887 N N . GLU A 1 108 ? -4.348 18.219 10.117 1 87.06 108 GLU A N 1
ATOM 888 C CA . GLU A 1 108 ? -3.557 19.375 9.742 1 87.06 108 GLU A CA 1
ATOM 889 C C . GLU A 1 108 ? -4.156 20.078 8.531 1 87.06 108 GLU A C 1
ATOM 891 O O . GLU A 1 108 ? -3.92 21.281 8.32 1 87.06 108 GLU A O 1
ATOM 896 N N . ASP A 1 109 ? -4.809 19.297 7.699 1 85.25 109 ASP A N 1
ATOM 897 C CA . ASP A 1 109 ? -5.367 19.922 6.5 1 85.25 109 ASP A CA 1
ATOM 898 C C . ASP A 1 109 ? -6.676 20.641 6.809 1 85.25 109 ASP A C 1
ATOM 900 O O . ASP A 1 109 ? -7.254 21.297 5.934 1 85.25 109 ASP A O 1
ATOM 904 N N . GLY A 1 110 ? -7.219 20.562 7.973 1 84.38 110 GLY A N 1
ATOM 905 C CA . GLY A 1 110 ? -8.414 21.281 8.383 1 84.38 110 GLY A CA 1
ATOM 906 C C . GLY A 1 110 ? -9.672 20.438 8.297 1 84.38 110 GLY A C 1
ATOM 907 O O . GLY A 1 110 ? -10.75 20.875 8.703 1 84.38 110 GLY A O 1
ATOM 908 N N . SER A 1 111 ? -9.516 19.234 7.777 1 83.62 111 SER A N 1
ATOM 909 C CA . SER A 1 111 ? -10.68 18.359 7.688 1 83.62 111 SER A CA 1
ATOM 910 C C . SER A 1 111 ? -11.195 17.984 9.07 1 83.62 111 SER A C 1
ATOM 912 O O . SER A 1 111 ? -10.516 18.219 10.078 1 83.62 111 SER A O 1
ATOM 914 N N . THR A 1 112 ? -12.445 17.516 9.055 1 80.62 112 THR A N 1
ATOM 915 C CA . THR A 1 112 ? -13.062 17.141 10.32 1 80.62 112 THR A CA 1
ATOM 916 C C . THR A 1 112 ? -12.445 15.844 10.852 1 80.62 112 THR A C 1
ATOM 918 O O . THR A 1 112 ? -12.25 14.883 10.102 1 80.62 112 THR A O 1
ATOM 921 N N . PHE A 1 113 ? -11.969 15.953 12.086 1 78.38 113 PHE A N 1
ATOM 922 C CA . PHE A 1 113 ? -11.422 14.773 12.742 1 78.38 113 PHE A CA 1
ATOM 923 C C . PHE A 1 113 ? -12.5 14.062 13.555 1 78.38 113 PHE A C 1
ATOM 925 O O . PHE A 1 113 ? -12.93 14.555 14.594 1 78.38 113 PHE A O 1
ATOM 932 N N . ASN A 1 114 ? -13.102 13.195 12.805 1 69.69 114 ASN A N 1
ATOM 933 C CA . ASN A 1 114 ? -14.078 12.391 13.523 1 69.69 114 ASN A CA 1
ATOM 934 C C . ASN A 1 114 ? -13.445 11.133 14.109 1 69.69 114 ASN A C 1
ATOM 936 O O . ASN A 1 114 ? -14.148 10.18 14.453 1 69.69 114 ASN A O 1
ATOM 940 N N . VAL A 1 115 ? -12.125 11.242 13.875 1 61.47 115 VAL A N 1
ATOM 941 C CA . VAL A 1 115 ? -11.43 10.008 14.219 1 61.47 115 VAL A CA 1
ATOM 942 C C . VAL A 1 115 ? -11.578 9.719 15.711 1 61.47 115 VAL A C 1
ATOM 944 O O . VAL A 1 115 ? -11.484 10.633 16.531 1 61.47 115 VAL A O 1
ATOM 947 N N . ARG A 1 116 ? -11.898 8.492 15.922 1 66.25 116 ARG A N 1
ATOM 948 C CA . ARG A 1 116 ? -11.984 8 17.297 1 66.25 116 ARG A CA 1
ATOM 949 C C . ARG A 1 116 ? -10.617 8.023 17.969 1 66.25 116 ARG A C 1
ATOM 951 O O . ARG A 1 116 ? -9.695 8.688 17.484 1 66.25 116 ARG A O 1
ATOM 958 N N . LYS A 1 117 ? -10.07 7.059 18.656 1 83.75 117 LYS A N 1
ATOM 959 C CA . LYS A 1 117 ? -9.102 6.848 19.734 1 83.75 117 LYS A CA 1
ATOM 960 C C . LYS A 1 117 ? -7.672 7.016 19.219 1 83.75 117 LYS A C 1
ATOM 962 O O . LYS A 1 117 ? -7.293 6.41 18.203 1 83.75 117 LYS A O 1
ATOM 967 N N . VAL A 1 118 ? -6.988 8.086 19.688 1 91.81 118 VAL A N 1
ATOM 968 C CA . VAL A 1 118 ? -5.543 8.195 19.531 1 91.81 118 VAL A CA 1
ATOM 969 C C . VAL A 1 118 ? -4.848 7.586 20.75 1 91.81 118 VAL A C 1
ATOM 971 O O . VAL A 1 118 ? -5.094 8 21.875 1 91.81 118 VAL A O 1
ATOM 974 N N . THR A 1 119 ? -4.039 6.59 20.484 1 93.44 119 THR A N 1
ATOM 975 C CA . THR A 1 119 ? -3.305 5.984 21.594 1 93.44 119 THR A CA 1
ATOM 976 C C . THR A 1 119 ? -2.207 6.922 22.094 1 93.44 119 THR A C 1
ATOM 978 O O . THR A 1 119 ? -1.351 7.348 21.312 1 93.44 119 THR A O 1
ATOM 981 N N . ILE A 1 120 ? -2.273 7.23 23.391 1 89.19 120 ILE A N 1
ATOM 982 C CA . ILE A 1 120 ? -1.341 8.188 23.969 1 89.19 120 ILE A CA 1
ATOM 983 C C . ILE A 1 120 ? -0.521 7.512 25.062 1 89.19 120 ILE A C 1
ATOM 985 O O . ILE A 1 120 ? -1.078 6.867 25.953 1 89.19 120 ILE A O 1
ATOM 989 N N . ASN A 1 121 ? 0.78 7.602 24.875 1 89.31 121 ASN A N 1
ATOM 990 C CA . ASN A 1 121 ? 1.646 7.074 25.922 1 89.31 121 ASN A CA 1
ATOM 991 C C . ASN A 1 121 ? 2.188 8.195 26.812 1 89.31 121 ASN A C 1
ATOM 993 O O . ASN A 1 121 ? 2.615 7.941 27.938 1 89.31 121 ASN A O 1
ATOM 997 N N . SER A 1 122 ? 2.223 9.359 26.344 1 88.06 122 SER A N 1
ATOM 998 C CA . SER A 1 122 ? 2.734 10.508 27.062 1 88.06 122 SER A CA 1
ATOM 999 C C . SER A 1 122 ? 2.029 11.789 26.641 1 88.06 122 SER A C 1
ATOM 1001 O O . SER A 1 122 ? 1.763 11.992 25.453 1 88.06 122 SER A O 1
ATOM 1003 N N . HIS A 1 123 ? 1.886 12.648 27.594 1 86.25 123 HIS A N 1
ATOM 1004 C CA . HIS A 1 123 ? 1.161 13.891 27.312 1 86.25 123 HIS A CA 1
ATOM 1005 C C . HIS A 1 123 ? 2.021 14.867 26.531 1 86.25 123 HIS A C 1
ATOM 1007 O O . HIS A 1 123 ? 1.516 15.867 26 1 86.25 123 HIS A O 1
ATOM 1013 N N . VAL A 1 124 ? 3.268 14.531 26.406 1 89.31 124 VAL A N 1
ATOM 1014 C CA . VAL A 1 124 ? 4.152 15.445 25.688 1 89.31 124 VAL A CA 1
ATOM 1015 C C . VAL A 1 124 ? 4.215 15.055 24.203 1 89.31 124 VAL A C 1
ATOM 1017 O O . VAL A 1 124 ? 4.902 15.695 23.422 1 89.31 124 VAL A O 1
ATOM 1020 N N . GLN A 1 125 ? 3.432 14.055 23.812 1 93.81 125 GLN A N 1
ATOM 1021 C CA . GLN A 1 125 ? 3.367 13.617 22.422 1 93.81 125 GLN A CA 1
ATOM 1022 C C . GLN A 1 125 ? 2.232 14.312 21.672 1 93.81 125 GLN A C 1
ATOM 1024 O O . GLN A 1 125 ? 1.058 14.094 21.969 1 93.81 125 GLN A O 1
ATOM 1029 N N . HIS A 1 126 ? 2.629 15.156 20.641 1 94.88 126 HIS A N 1
ATOM 1030 C CA . HIS A 1 126 ? 1.634 16.031 20.047 1 94.88 126 HIS A CA 1
ATOM 1031 C C . HIS A 1 126 ? 1.472 15.742 18.547 1 94.88 126 HIS A C 1
ATOM 1033 O O . HIS A 1 126 ? 0.711 16.422 17.859 1 94.88 126 HIS A O 1
ATOM 1039 N N . CYS A 1 127 ? 2.23 14.75 18.125 1 96.88 127 CYS A N 1
ATOM 1040 C CA . CYS A 1 127 ? 2.182 14.445 16.703 1 96.88 127 CYS A CA 1
ATOM 1041 C C . CYS A 1 127 ? 1.677 13.023 16.469 1 96.88 127 CYS A C 1
ATOM 1043 O O . CYS A 1 127 ? 1.863 12.148 17.312 1 96.88 127 CYS A O 1
ATOM 1045 N N . GLY A 1 128 ? 0.978 12.852 15.359 1 96.12 128 GLY A N 1
ATOM 1046 C CA . GLY A 1 128 ? 0.322 11.578 15.102 1 96.12 128 GLY A CA 1
ATOM 1047 C C . GLY A 1 128 ? 1.115 10.68 14.18 1 96.12 128 GLY A C 1
ATOM 1048 O O . GLY A 1 128 ? 1.721 11.148 13.211 1 96.12 128 GLY A O 1
ATOM 1049 N N . VAL A 1 129 ? 1.17 9.445 14.547 1 96.81 129 VAL A N 1
ATOM 1050 C CA . VAL A 1 129 ? 1.801 8.406 13.75 1 96.81 129 VAL A CA 1
ATOM 1051 C C . VAL A 1 129 ? 0.802 7.277 13.492 1 96.81 129 VAL A C 1
ATOM 1053 O O . VAL A 1 129 ? -0.054 6.992 14.328 1 96.81 129 VAL A O 1
ATOM 1056 N N . LEU A 1 130 ? 0.89 6.73 12.305 1 94.81 130 LEU A N 1
ATOM 1057 C CA . LEU A 1 130 ? 0.101 5.551 11.969 1 94.81 130 LEU A CA 1
ATOM 1058 C C . LEU A 1 130 ? 0.904 4.277 12.211 1 94.81 130 LEU A C 1
ATOM 1060 O O . LEU A 1 130 ? 1.984 4.102 11.641 1 94.81 130 LEU A O 1
ATOM 1064 N N . ILE A 1 131 ? 0.367 3.441 13.047 1 92.94 131 ILE A N 1
ATOM 1065 C CA . ILE A 1 131 ? 0.994 2.156 13.328 1 92.94 131 ILE A CA 1
ATOM 1066 C C . ILE A 1 131 ? -0.035 1.037 13.188 1 92.94 131 ILE A C 1
ATOM 1068 O O . ILE A 1 131 ? -1.009 0.978 13.938 1 92.94 131 ILE A O 1
ATOM 1072 N N . ASP A 1 132 ? 0.215 0.171 12.211 1 87.31 132 ASP A N 1
ATOM 1073 C CA . ASP A 1 132 ? -0.657 -0.978 11.984 1 87.31 132 ASP A CA 1
ATOM 1074 C C . ASP A 1 132 ? -2.119 -0.549 11.891 1 87.31 132 ASP A C 1
ATOM 1076 O O . ASP A 1 132 ? -2.98 -1.114 12.57 1 87.31 132 ASP A O 1
ATOM 1080 N N . GLY A 1 133 ? -2.322 0.509 11.227 1 86.19 133 GLY A N 1
ATOM 1081 C CA . GLY A 1 133 ? -3.68 0.955 10.953 1 86.19 133 GLY A CA 1
ATOM 1082 C C . GLY A 1 133 ? -4.301 1.721 12.102 1 86.19 133 GLY A C 1
ATOM 1083 O O . GLY A 1 133 ? -5.496 2.021 12.086 1 86.19 133 GLY A O 1
ATOM 1084 N N . ALA A 1 134 ? -3.545 2.049 13.117 1 90.69 134 ALA A N 1
ATOM 1085 C CA . ALA A 1 134 ? -4.066 2.777 14.266 1 90.69 134 ALA A CA 1
ATOM 1086 C C . ALA A 1 134 ? -3.301 4.082 14.484 1 90.69 134 ALA A C 1
ATOM 1088 O O . ALA A 1 134 ? -2.117 4.176 14.148 1 90.69 134 ALA A O 1
ATOM 1089 N N . PHE A 1 135 ? -4.031 5.027 15.148 1 94.12 135 PHE A N 1
ATOM 1090 C CA . PHE A 1 135 ? -3.428 6.328 15.414 1 94.12 135 PHE A CA 1
ATOM 1091 C C . PHE A 1 135 ? -2.688 6.324 16.75 1 94.12 135 PHE A C 1
ATOM 1093 O O . PHE A 1 135 ? -3.246 5.93 17.766 1 94.12 135 PHE A O 1
ATOM 1100 N N . HIS A 1 136 ? -1.491 6.77 16.734 1 95.75 136 HIS A N 1
ATOM 1101 C CA . HIS A 1 136 ? -0.683 6.887 17.938 1 95.75 136 HIS A CA 1
ATOM 1102 C C . HIS A 1 136 ? -0.091 8.289 18.062 1 95.75 136 HIS A C 1
ATOM 1104 O O . HIS A 1 136 ? 0.226 8.93 17.062 1 95.75 136 HIS A O 1
ATOM 1110 N N . ALA A 1 137 ? 0.019 8.641 19.297 1 95.94 137 ALA A N 1
ATOM 1111 C CA . ALA A 1 137 ? 0.739 9.875 19.578 1 95.94 137 ALA A CA 1
ATOM 1112 C C . ALA A 1 137 ? 2.242 9.633 19.656 1 95.94 137 ALA A C 1
ATOM 1114 O O . ALA A 1 137 ? 2.682 8.586 20.156 1 95.94 137 ALA A O 1
ATOM 1115 N N . SER A 1 138 ? 2.996 10.617 19.172 1 96.94 138 SER A N 1
ATOM 1116 C CA . SER A 1 138 ? 4.453 10.562 19.25 1 96.94 138 SER A CA 1
ATOM 1117 C C . SER A 1 138 ? 5.055 11.953 19.391 1 96.94 138 SER A C 1
ATOM 1119 O O . SER A 1 138 ? 4.391 12.953 19.109 1 96.94 138 SER A O 1
ATOM 1121 N N . SER A 1 139 ? 6.305 11.93 19.953 1 97 139 SER A N 1
ATOM 1122 C CA . SER A 1 139 ? 7.047 13.188 19.938 1 97 139 SER A CA 1
ATOM 1123 C C . SER A 1 139 ? 7.324 13.633 18.5 1 97 139 SER A C 1
ATOM 1125 O O . SER A 1 139 ? 7.707 12.828 17.656 1 97 139 SER A O 1
ATOM 1127 N N . CYS A 1 140 ? 7.23 14.906 18.297 1 97.38 140 CYS A N 1
ATOM 1128 C CA . CYS A 1 140 ? 7.285 15.445 16.953 1 97.38 140 CYS A CA 1
ATOM 1129 C C . CYS A 1 140 ? 8.695 15.375 16.391 1 97.38 140 CYS A C 1
ATOM 1131 O O . CYS A 1 140 ? 8.898 15.484 15.172 1 97.38 140 CYS A O 1
ATOM 1133 N N . GLU A 1 141 ? 9.602 15.148 17.25 1 98 141 GLU A N 1
ATOM 1134 C CA . GLU A 1 141 ? 11 15.281 16.875 1 98 141 GLU A CA 1
ATOM 1135 C C . GLU A 1 141 ? 11.586 13.938 16.422 1 98 141 GLU A C 1
ATOM 1137 O O . GLU A 1 141 ? 12.688 13.883 15.875 1 98 141 GLU A O 1
ATOM 1142 N N . VAL A 1 142 ? 10.836 12.898 16.625 1 97.56 142 VAL A N 1
ATOM 1143 C CA . VAL A 1 142 ? 11.312 11.562 16.266 1 97.56 142 VAL A CA 1
ATOM 1144 C C . VAL A 1 142 ? 11.43 11.438 14.758 1 97.56 142 VAL A C 1
ATOM 1146 O O . VAL A 1 142 ? 10.609 11.984 14.016 1 97.56 142 VAL A O 1
ATOM 1149 N N . ALA A 1 143 ? 12.438 10.734 14.328 1 98.56 143 ALA A N 1
ATOM 1150 C CA . ALA A 1 143 ? 12.57 10.453 12.906 1 98.56 143 ALA A CA 1
ATOM 1151 C C . ALA A 1 143 ? 11.727 9.25 12.5 1 98.56 143 ALA A C 1
ATOM 1153 O O . ALA A 1 143 ? 11.844 8.172 13.094 1 98.56 143 ALA A O 1
ATOM 1154 N N . ALA A 1 144 ? 10.867 9.398 11.492 1 98.06 144 ALA A N 1
ATOM 1155 C CA . ALA A 1 144 ? 10.008 8.328 10.984 1 98.06 144 ALA A CA 1
ATOM 1156 C C . ALA A 1 144 ? 9.695 8.547 9.508 1 98.06 144 ALA A C 1
ATOM 1158 O O . ALA A 1 144 ? 9.938 9.625 8.961 1 98.06 144 ALA A O 1
ATOM 1159 N N . LEU A 1 145 ? 9.25 7.52 8.883 1 97.25 145 LEU A N 1
ATOM 1160 C CA . LEU A 1 145 ? 8.711 7.656 7.535 1 97.25 145 LEU A CA 1
ATOM 1161 C C . LEU A 1 145 ? 7.453 8.523 7.539 1 97.25 145 LEU A C 1
ATOM 1163 O O . LEU A 1 145 ? 6.961 8.898 8.602 1 97.25 145 LEU A O 1
ATOM 1167 N N . TRP A 1 146 ? 7.031 8.984 6.352 1 98 146 TRP A N 1
ATOM 1168 C CA . TRP A 1 146 ? 5.809 9.773 6.273 1 98 146 TRP A CA 1
ATOM 1169 C C . TRP A 1 146 ? 5.055 9.477 4.977 1 98 146 TRP A C 1
ATOM 1171 O O . TRP A 1 146 ? 5.629 8.945 4.023 1 98 146 TRP A O 1
ATOM 1181 N N . VAL A 1 147 ? 3.787 9.711 5 1 97.75 147 VAL A N 1
ATOM 1182 C CA . VAL A 1 147 ? 2.936 9.555 3.826 1 97.75 147 VAL A CA 1
ATOM 1183 C C . VAL A 1 147 ? 2.277 10.891 3.48 1 97.75 147 VAL A C 1
ATOM 1185 O O . VAL A 1 147 ? 1.719 11.555 4.355 1 97.75 147 VAL A O 1
ATOM 1188 N N . CYS A 1 148 ? 2.418 11.266 2.227 1 98.25 148 CYS A N 1
ATOM 1189 C CA . CYS A 1 148 ? 1.721 12.438 1.721 1 98.25 148 CYS A CA 1
ATOM 1190 C C . CYS A 1 148 ? 0.461 12.039 0.959 1 98.25 148 CYS A C 1
ATOM 1192 O O . CYS A 1 148 ? 0.391 10.945 0.396 1 98.25 148 CYS A O 1
ATOM 1194 N N . GLU A 1 149 ? -0.411 12.961 0.954 1 97.44 149 GLU A N 1
ATOM 1195 C CA . GLU A 1 149 ? -1.665 12.758 0.237 1 97.44 149 GLU A CA 1
ATOM 1196 C C . GLU A 1 149 ? -2.07 14 -0.541 1 97.44 149 GLU A C 1
ATOM 1198 O O . GLU A 1 149 ? -1.882 15.125 -0.067 1 97.44 149 GLU A O 1
ATOM 1203 N N . LYS A 1 150 ? -2.621 13.766 -1.765 1 96.56 150 LYS A N 1
ATOM 1204 C CA . LYS A 1 150 ? -3.256 14.828 -2.541 1 96.56 150 LYS A CA 1
ATOM 1205 C C . LYS A 1 150 ? -4.348 14.266 -3.447 1 96.56 150 LYS A C 1
ATOM 1207 O O . LYS A 1 150 ? -4.426 13.055 -3.656 1 96.56 150 LYS A O 1
ATOM 1212 N N . ASP A 1 151 ? -5.184 15.18 -3.938 1 93.62 151 ASP A N 1
ATOM 1213 C CA . ASP A 1 151 ? -6.246 14.766 -4.844 1 93.62 151 ASP A CA 1
ATOM 1214 C C . ASP A 1 151 ? -5.691 14.438 -6.23 1 93.62 151 ASP A C 1
ATOM 1216 O O . ASP A 1 151 ? -4.789 15.117 -6.719 1 93.62 151 ASP A O 1
ATOM 1220 N N . MET A 1 152 ? -6.324 13.43 -6.742 1 90.94 152 MET A N 1
ATOM 1221 C CA . MET A 1 152 ? -5.988 13.125 -8.125 1 90.94 152 MET A CA 1
ATOM 1222 C C . MET A 1 152 ? -6.418 14.258 -9.055 1 90.94 152 MET A C 1
ATOM 1224 O O . MET A 1 152 ? -7.492 14.836 -8.875 1 90.94 152 MET A O 1
ATOM 1228 N N . LYS A 1 153 ? -5.543 14.68 -10.031 1 83.44 153 LYS A N 1
ATOM 1229 C CA . LYS A 1 153 ? -5.879 15.789 -10.922 1 83.44 153 LYS A CA 1
ATOM 1230 C C . LYS A 1 153 ? -5.625 15.406 -12.383 1 83.44 153 LYS A C 1
ATOM 1232 O O . LYS A 1 153 ? -4.758 14.586 -12.672 1 83.44 153 LYS A O 1
ATOM 1237 N N . MET B 1 1 ? 29.562 -33.562 -73.312 1 35.59 1 MET B N 1
ATOM 1238 C CA . MET B 1 1 ? 29.234 -33.031 -72 1 35.59 1 MET B CA 1
ATOM 1239 C C . MET B 1 1 ? 28.609 -31.641 -72.125 1 35.59 1 MET B C 1
ATOM 1241 O O . MET B 1 1 ? 29.312 -30.656 -72.375 1 35.59 1 MET B O 1
ATOM 1245 N N . SER B 1 2 ? 27.297 -31.578 -72.688 1 39.44 2 SER B N 1
ATOM 1246 C CA . SER B 1 2 ? 26.516 -30.422 -73.062 1 39.44 2 SER B CA 1
ATOM 1247 C C . SER B 1 2 ? 26.188 -29.531 -71.875 1 39.44 2 SER B C 1
ATOM 1249 O O . SER B 1 2 ? 25.797 -30.016 -70.812 1 39.44 2 SER B O 1
ATOM 1251 N N . SER B 1 3 ? 26.766 -28.297 -71.812 1 43.31 3 SER B N 1
ATOM 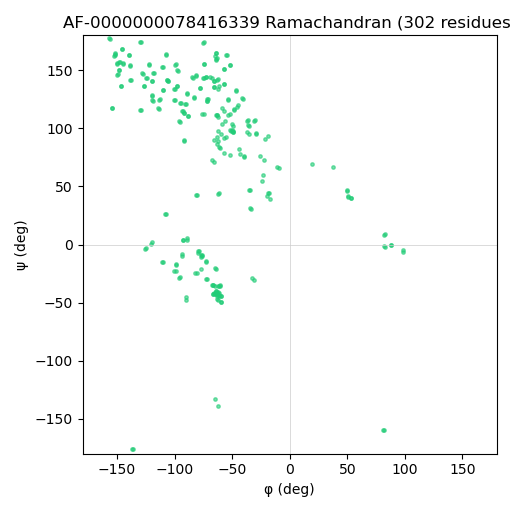1252 C CA . SER B 1 3 ? 26.688 -27.203 -70.812 1 43.31 3 SER B CA 1
ATOM 1253 C C . SER B 1 3 ? 25.281 -26.609 -70.812 1 43.31 3 SER B C 1
ATOM 1255 O O . SER B 1 3 ? 24.875 -25.922 -71.75 1 43.31 3 SER B O 1
ATOM 1257 N N . GLN B 1 4 ? 24.219 -27.375 -70.25 1 39.25 4 GLN B N 1
ATOM 1258 C CA . GLN B 1 4 ? 22.859 -26.859 -70.188 1 39.25 4 GLN B CA 1
ATOM 1259 C C . GLN B 1 4 ? 22.797 -25.547 -69.375 1 39.25 4 GLN B C 1
ATOM 1261 O O . GLN B 1 4 ? 23.297 -25.469 -68.25 1 39.25 4 GLN B O 1
ATOM 1266 N N . GLU B 1 5 ? 22.672 -24.438 -70.125 1 43.94 5 GLU B N 1
ATOM 1267 C CA . GLU B 1 5 ? 22.562 -23.078 -69.625 1 43.94 5 GLU B CA 1
ATOM 1268 C C . GLU B 1 5 ? 21.391 -22.938 -68.688 1 43.94 5 GLU B C 1
ATOM 1270 O O . GLU B 1 5 ? 20.297 -23.422 -68.938 1 43.94 5 GLU B O 1
ATOM 1275 N N . PRO B 1 6 ? 21.594 -22.625 -67.312 1 40.78 6 PRO B N 1
ATOM 1276 C CA . PRO B 1 6 ? 20.484 -22.578 -66.375 1 40.78 6 PRO B CA 1
ATOM 1277 C C . PRO B 1 6 ? 19.469 -21.5 -66.688 1 40.78 6 PRO B C 1
ATOM 1279 O O . PRO B 1 6 ? 19.828 -20.422 -67.188 1 40.78 6 PRO B O 1
ATOM 1282 N N . ASP B 1 7 ? 18.188 -21.812 -67.125 1 38.16 7 ASP B N 1
ATOM 1283 C CA . ASP B 1 7 ? 17.031 -20.984 -67.438 1 38.16 7 ASP B CA 1
ATOM 1284 C C . ASP B 1 7 ? 16.719 -20.016 -66.312 1 38.16 7 ASP B C 1
ATOM 1286 O O . ASP B 1 7 ? 16.547 -20.453 -65.188 1 38.16 7 ASP B O 1
ATOM 1290 N N . TYR B 1 8 ? 17.172 -18.766 -66.438 1 34.59 8 TYR B N 1
ATOM 1291 C CA . TYR B 1 8 ? 16.922 -17.688 -65.5 1 34.59 8 TYR B CA 1
ATOM 1292 C C . TYR B 1 8 ? 15.438 -17.359 -65.375 1 34.59 8 TYR B C 1
ATOM 1294 O O . TYR B 1 8 ? 14.773 -17.203 -66.438 1 34.59 8 TYR B O 1
ATOM 1302 N N . VAL B 1 9 ? 14.633 -17.969 -64.5 1 33.53 9 VAL B N 1
ATOM 1303 C CA . VAL B 1 9 ? 13.219 -17.703 -64.25 1 33.53 9 VAL B CA 1
ATOM 1304 C C . VAL B 1 9 ? 13.016 -16.234 -63.906 1 33.53 9 VAL B C 1
ATOM 1306 O O . VAL B 1 9 ? 13.711 -15.68 -63.062 1 33.53 9 VAL B O 1
ATOM 1309 N N . ASN B 1 10 ? 12.727 -15.398 -64.875 1 28.17 10 ASN B N 1
ATOM 1310 C CA . ASN B 1 10 ? 12.344 -14 -64.75 1 28.17 10 ASN B CA 1
ATOM 1311 C C . ASN B 1 10 ? 11.125 -13.828 -63.875 1 28.17 10 ASN B C 1
ATOM 1313 O O . ASN B 1 10 ? 10.016 -14.234 -64.25 1 28.17 10 ASN B O 1
ATOM 1317 N N . LEU B 1 11 ? 11.195 -13.867 -62.562 1 24.38 11 LEU B N 1
ATOM 1318 C CA . LEU B 1 11 ? 10.07 -13.625 -61.688 1 24.38 11 LEU B CA 1
ATOM 1319 C C . LEU B 1 11 ? 9.516 -12.211 -61.875 1 24.38 11 LEU B C 1
ATOM 1321 O O . LEU B 1 11 ? 10.234 -11.234 -61.656 1 24.38 11 LEU B O 1
ATOM 1325 N N . LYS B 1 12 ? 8.656 -12.078 -62.875 1 30.05 12 LYS B N 1
ATOM 1326 C CA . LYS B 1 12 ? 7.91 -10.836 -63.031 1 30.05 12 LYS B CA 1
ATOM 1327 C C . LYS B 1 12 ? 7.273 -10.422 -61.688 1 30.05 12 LYS B C 1
ATOM 1329 O O . LYS B 1 12 ? 6.523 -11.195 -61.094 1 30.05 12 LYS B O 1
ATOM 1334 N N . PHE B 1 13 ? 7.918 -9.516 -60.906 1 26.67 13 PHE B N 1
ATOM 1335 C CA . PHE B 1 13 ? 7.402 -8.938 -59.656 1 26.67 13 PHE B CA 1
ATOM 1336 C C . PHE B 1 13 ? 6.137 -8.133 -59.938 1 26.67 13 PHE B C 1
ATOM 1338 O O . PHE B 1 13 ? 6.117 -7.262 -60.812 1 26.67 13 PHE B O 1
ATOM 1345 N N . TYR B 1 14 ? 4.977 -8.789 -59.938 1 29.17 14 TYR B N 1
ATOM 1346 C CA . TYR B 1 14 ? 3.715 -8.07 -60.062 1 29.17 14 TYR B CA 1
ATOM 1347 C C . TYR B 1 14 ? 3.676 -6.906 -59.062 1 29.17 14 TYR B C 1
ATOM 1349 O O . TYR B 1 14 ? 4.035 -7.066 -57.906 1 29.17 14 TYR B O 1
ATOM 1357 N N . THR B 1 15 ? 3.912 -5.715 -59.594 1 34.22 15 THR B N 1
ATOM 1358 C CA . THR B 1 15 ? 3.744 -4.488 -58.812 1 34.22 15 THR B CA 1
ATOM 1359 C C . THR B 1 15 ? 2.307 -4.355 -58.312 1 34.22 15 THR B C 1
ATOM 1361 O O . THR B 1 15 ? 1.366 -4.363 -59.125 1 34.22 15 THR B O 1
ATOM 1364 N N . PRO B 1 16 ? 2.014 -4.766 -57.125 1 30.3 16 PRO B N 1
ATOM 1365 C CA . PRO B 1 16 ? 0.628 -4.637 -56.688 1 30.3 16 PRO B CA 1
ATOM 1366 C C . PRO B 1 16 ? 0.071 -3.229 -56.875 1 30.3 16 PRO B C 1
ATOM 1368 O O . PRO B 1 16 ? 0.811 -2.248 -56.75 1 30.3 16 PRO B O 1
ATOM 1371 N N . SER B 1 17 ? -0.878 -3.131 -57.781 1 33.56 17 SER B N 1
ATOM 1372 C CA . SER B 1 17 ? -1.625 -1.898 -58 1 33.56 17 SER B CA 1
ATOM 1373 C C . SER B 1 17 ? -1.96 -1.206 -56.688 1 33.56 17 SER B C 1
ATOM 1375 O O . SER B 1 17 ? -2.303 -1.864 -55.719 1 33.56 17 SER B O 1
ATOM 1377 N N . LYS B 1 18 ? -1.518 0.115 -56.656 1 36.44 18 LYS B N 1
ATOM 1378 C CA . LYS B 1 18 ? -1.763 1.062 -55.562 1 36.44 18 LYS B CA 1
ATOM 1379 C C . LYS B 1 18 ? -3.258 1.306 -55.375 1 36.44 18 LYS B C 1
ATOM 1381 O O . LYS B 1 18 ? -3.865 2.076 -56.125 1 36.44 18 LYS B O 1
ATOM 1386 N N . GLU B 1 19 ? -4.168 0.361 -55.375 1 37.28 19 GLU B N 1
ATOM 1387 C CA . GLU B 1 19 ? -5.508 0.843 -55.062 1 37.28 19 GLU B CA 1
ATOM 1388 C C . GLU B 1 19 ? -5.484 1.787 -53.875 1 37.28 19 GLU B C 1
ATOM 1390 O O . GLU B 1 19 ? -4.758 1.553 -52.906 1 37.28 19 GLU B O 1
ATOM 1395 N N . PRO B 1 20 ? -5.957 3.078 -54.156 1 33.22 20 PRO B N 1
ATOM 1396 C CA . PRO B 1 20 ? -5.957 4.035 -53.062 1 33.22 20 PRO B CA 1
ATOM 1397 C C . PRO B 1 20 ? -6.621 3.48 -51.812 1 33.22 20 PRO B C 1
ATOM 1399 O O . PRO B 1 20 ? -7.707 2.9 -51.875 1 33.22 20 PRO B O 1
ATOM 1402 N N . MET B 1 21 ? -5.844 2.99 -50.844 1 31.12 21 MET B N 1
ATOM 1403 C CA . MET B 1 21 ? -6.41 2.648 -49.562 1 31.12 21 MET B CA 1
ATOM 1404 C C . MET B 1 21 ? -7.445 3.682 -49.125 1 31.12 21 MET B C 1
ATOM 1406 O O . MET B 1 21 ? -7.117 4.855 -48.938 1 31.12 21 MET B O 1
ATOM 1410 N N . GLU B 1 22 ? -8.68 3.664 -49.719 1 33.94 22 GLU B N 1
ATOM 1411 C CA . GLU B 1 22 ? -9.703 4.488 -49.062 1 33.94 22 GLU B CA 1
ATOM 1412 C C . GLU B 1 22 ? -9.453 4.617 -47.562 1 33.94 22 GLU B C 1
ATOM 1414 O O . GLU B 1 22 ? -9.297 3.613 -46.875 1 33.94 22 GLU B O 1
ATOM 1419 N N . GLN B 1 23 ? -8.828 5.691 -47.25 1 29.69 23 GLN B N 1
ATOM 1420 C CA . GLN B 1 23 ? -8.695 6.051 -45.844 1 29.69 23 GLN B CA 1
ATOM 1421 C C . GLN B 1 23 ? -10.008 5.848 -45.094 1 29.69 23 GLN B C 1
ATOM 1423 O O . GLN B 1 23 ? -11.055 6.344 -45.531 1 29.69 23 GLN B O 1
ATOM 1428 N N . ARG B 1 24 ? -10.344 4.613 -44.656 1 33.41 24 ARG B N 1
ATOM 1429 C CA . ARG B 1 24 ? -11.508 4.535 -43.781 1 33.41 24 ARG B CA 1
ATOM 1430 C C . ARG B 1 24 ? -11.648 5.801 -42.969 1 33.41 24 ARG B C 1
ATOM 1432 O O . ARG B 1 24 ? -10.656 6.367 -42.5 1 33.41 24 ARG B O 1
ATOM 1439 N N . PRO B 1 25 ? -12.625 6.609 -43.312 1 34.34 25 PRO B N 1
ATOM 1440 C CA . PRO B 1 25 ? -12.789 7.734 -42.375 1 34.34 25 PRO B CA 1
ATOM 1441 C C . PRO B 1 25 ? -12.523 7.34 -40.938 1 34.34 25 PRO B C 1
ATOM 1443 O O . PRO B 1 25 ? -12.906 6.246 -40.5 1 34.34 25 PRO B O 1
ATOM 1446 N N . ARG B 1 26 ? -11.367 7.715 -40.5 1 30.16 26 ARG B N 1
ATOM 1447 C CA . ARG B 1 26 ? -11.203 7.66 -39.062 1 30.16 26 ARG B CA 1
ATOM 1448 C C . ARG B 1 26 ? -12.5 8.031 -38.344 1 30.16 26 ARG B C 1
ATOM 1450 O O . ARG B 1 26 ? -12.953 9.18 -38.406 1 30.16 26 ARG B O 1
ATOM 1457 N N . ASP B 1 27 ? -13.688 7.438 -38.781 1 33.94 27 ASP B N 1
ATOM 1458 C CA . ASP B 1 27 ? -14.695 7.719 -37.75 1 33.94 27 ASP B CA 1
ATOM 1459 C C . ASP B 1 27 ? -14.047 8.016 -36.406 1 33.94 27 ASP B C 1
ATOM 1461 O O . ASP B 1 27 ? -13.406 7.145 -35.812 1 33.94 27 ASP B O 1
ATOM 1465 N N . ILE B 1 28 ? -13.5 9.117 -36.375 1 32.69 28 ILE B N 1
ATOM 1466 C CA . ILE B 1 28 ? -13.164 9.695 -35.062 1 32.69 28 ILE B CA 1
ATOM 1467 C C . ILE B 1 28 ? -14.219 9.289 -34.031 1 32.69 28 ILE B C 1
ATOM 1469 O O . ILE B 1 28 ? -15.305 9.883 -33.969 1 32.69 28 ILE B O 1
ATOM 1473 N N . LYS B 1 29 ? -14.93 8.086 -34.094 1 35.34 29 LYS B N 1
ATOM 1474 C CA . LYS B 1 29 ? -15.648 7.77 -32.875 1 35.34 29 LYS B CA 1
ATOM 1475 C C . LYS B 1 29 ? -15.094 8.562 -31.688 1 35.34 29 LYS B C 1
ATOM 1477 O O . LYS B 1 29 ? -13.875 8.695 -31.531 1 35.34 29 LYS B O 1
ATOM 1482 N N . ASN B 1 30 ? -15.672 9.641 -31.438 1 36.62 30 ASN B N 1
ATOM 1483 C CA . ASN B 1 30 ? -15.508 10.336 -30.172 1 36.62 30 ASN B CA 1
ATOM 1484 C C . ASN B 1 30 ? -14.938 9.414 -29.094 1 36.62 30 ASN B C 1
ATOM 1486 O O . ASN B 1 30 ? -15.664 8.578 -28.547 1 36.62 30 ASN B O 1
ATOM 1490 N N . LYS B 1 31 ? -14.031 8.578 -29.391 1 39.34 31 LYS B N 1
ATOM 1491 C CA . LYS B 1 31 ? -13.352 7.84 -28.328 1 39.34 31 LYS B CA 1
ATOM 1492 C C . LYS B 1 31 ? -13.414 8.602 -27 1 39.34 31 LYS B C 1
ATOM 1494 O O . LYS B 1 31 ? -12.805 9.656 -26.859 1 39.34 31 LYS B O 1
ATOM 1499 N N . ASP B 1 32 ? -14.609 8.945 -26.578 1 41.84 32 ASP B N 1
ATOM 1500 C CA . ASP B 1 32 ? -14.727 9.328 -25.172 1 41.84 32 ASP B CA 1
ATOM 1501 C C . ASP B 1 32 ? -13.438 9.023 -24.422 1 41.84 32 ASP B C 1
ATOM 1503 O O . ASP B 1 32 ? -12.969 7.883 -24.406 1 41.84 32 ASP B O 1
ATOM 1507 N N . ARG B 1 33 ? -12.305 9.57 -24.594 1 47.5 33 ARG B N 1
ATOM 1508 C CA . ARG B 1 33 ? -11.016 9.531 -23.922 1 47.5 33 ARG B CA 1
ATOM 1509 C C . ARG B 1 33 ? -11.156 9 -22.5 1 47.5 33 ARG B C 1
ATOM 1511 O O . ARG B 1 33 ? -11.5 9.75 -21.578 1 47.5 33 ARG B O 1
ATOM 1518 N N . SER B 1 34 ? -11.898 7.973 -22.312 1 54.56 34 SER B N 1
ATOM 1519 C CA . SER B 1 34 ? -12.125 7.328 -21.031 1 54.56 34 SER B CA 1
ATOM 1520 C C . SER B 1 34 ? -10.867 7.367 -20.156 1 54.56 34 SER B C 1
ATOM 1522 O O . SER B 1 34 ? -9.766 7.082 -20.641 1 54.56 34 SER B O 1
ATOM 1524 N N . CYS B 1 35 ? -10.656 8.273 -19.281 1 70.69 35 CYS B N 1
ATOM 1525 C CA . CYS B 1 35 ? -9.625 8.398 -18.25 1 70.69 35 CYS B CA 1
ATOM 1526 C C . CYS B 1 35 ? -9.289 7.039 -17.656 1 70.69 35 CYS B C 1
ATOM 1528 O O . CYS B 1 35 ? -10.188 6.316 -17.203 1 70.69 35 CYS B O 1
ATOM 1530 N N . LEU B 1 36 ? -8.031 6.438 -18.016 1 80.62 36 LEU B N 1
ATOM 1531 C CA . LEU B 1 36 ? -7.547 5.211 -17.391 1 80.62 36 LEU B CA 1
ATOM 1532 C C . LEU B 1 36 ? -7.664 5.289 -15.875 1 80.62 36 LEU B C 1
ATOM 1534 O O . LEU B 1 36 ? -7.227 6.27 -15.266 1 80.62 36 LEU B O 1
ATOM 1538 N N . ARG B 1 37 ? -8.445 4.465 -15.375 1 86.94 37 ARG B N 1
ATOM 1539 C CA . ARG B 1 37 ? -8.602 4.422 -13.922 1 86.94 37 ARG B CA 1
ATOM 1540 C C . ARG B 1 37 ? -8.664 2.982 -13.422 1 86.94 37 ARG B C 1
ATOM 1542 O O . ARG B 1 37 ? -8.961 2.064 -14.188 1 86.94 37 ARG B O 1
ATOM 1549 N N . CYS B 1 38 ? -8.289 2.848 -12.25 1 95 38 CYS B N 1
ATOM 1550 C CA . CYS B 1 38 ? -8.5 1.557 -11.609 1 95 38 CYS B CA 1
ATOM 1551 C C . CYS B 1 38 ? -9.922 1.43 -11.094 1 95 38 CYS B C 1
ATOM 1553 O O . CYS B 1 38 ? -10.547 2.426 -10.711 1 95 38 CYS B O 1
ATOM 1555 N N . PRO B 1 39 ? -10.453 0.218 -11.148 1 93.75 39 PRO B N 1
ATOM 1556 C CA . PRO B 1 39 ? -11.758 0.014 -10.523 1 93.75 39 PRO B CA 1
ATOM 1557 C C . PRO B 1 39 ? -11.773 0.428 -9.055 1 93.75 39 PRO B C 1
ATOM 1559 O O . PRO B 1 39 ? -10.719 0.545 -8.43 1 93.75 39 PRO B O 1
ATOM 1562 N N . ASP B 1 40 ? -13.016 0.57 -8.625 1 90 40 ASP B N 1
ATOM 1563 C CA . ASP B 1 40 ? -13.156 0.855 -7.203 1 90 40 ASP B CA 1
ATOM 1564 C C . ASP B 1 40 ? -12.5 -0.231 -6.355 1 90 40 ASP B C 1
ATOM 1566 O O . ASP B 1 40 ? -12.578 -1.416 -6.688 1 90 40 ASP B O 1
ATOM 1570 N N . GLN B 1 41 ? -11.812 0.156 -5.316 1 92.62 41 GLN B N 1
ATOM 1571 C CA . GLN B 1 41 ? -11.211 -0.711 -4.312 1 92.62 41 GLN B CA 1
ATOM 1572 C C . GLN B 1 41 ? -9.859 -1.248 -4.785 1 92.62 41 GLN B C 1
ATOM 1574 O O . GLN B 1 41 ? -9.234 -2.057 -4.102 1 92.62 41 GLN B O 1
ATOM 1579 N N . TRP B 1 42 ? -9.547 -0.846 -6.016 1 96.06 42 TRP B N 1
ATOM 1580 C CA . TRP B 1 42 ? -8.211 -1.184 -6.5 1 96.06 42 TRP B CA 1
ATOM 1581 C C . TRP B 1 42 ? -7.25 -0.012 -6.32 1 96.06 42 TRP B C 1
ATOM 1583 O O . TRP B 1 42 ? -7.648 1.148 -6.434 1 96.06 42 TRP B O 1
ATOM 1593 N N . VAL B 1 43 ? -6.035 -0.358 -6.125 1 96.38 43 VAL B N 1
ATOM 1594 C CA . VAL B 1 43 ? -4.969 0.624 -5.949 1 96.38 43 VAL B CA 1
ATOM 1595 C C . VAL B 1 43 ? -4.207 0.802 -7.262 1 96.38 43 VAL B C 1
ATOM 1597 O O . VAL B 1 43 ? -3.832 -0.18 -7.906 1 96.38 43 VAL B O 1
ATOM 1600 N N . GLY B 1 44 ? -3.982 2.037 -7.598 1 95.75 44 GLY B N 1
ATOM 1601 C CA . GLY B 1 44 ? -3.305 2.305 -8.859 1 95.75 44 GLY B CA 1
ATOM 1602 C C . GLY B 1 44 ? -1.865 2.746 -8.68 1 95.75 44 GLY B C 1
ATOM 1603 O O . GLY B 1 44 ? -1.55 3.488 -7.742 1 95.75 44 GLY B O 1
ATOM 1604 N N . TYR B 1 45 ? -0.985 2.23 -9.594 1 94.94 45 TYR B N 1
ATOM 1605 C CA . TYR B 1 45 ? 0.415 2.639 -9.625 1 94.94 45 TYR B CA 1
ATOM 1606 C C . TYR B 1 45 ? 1.004 2.461 -11.016 1 94.94 45 TYR B C 1
ATOM 1608 O O . TYR B 1 45 ? 1.041 1.346 -11.547 1 94.94 45 TYR B O 1
ATOM 1616 N N . ARG B 1 46 ? 1.406 3.463 -11.617 1 91.44 46 ARG B N 1
ATOM 1617 C CA . ARG B 1 46 ? 2.086 3.473 -12.914 1 91.44 46 ARG B CA 1
ATOM 1618 C C . ARG B 1 46 ? 1.316 2.65 -13.938 1 91.44 46 ARG B C 1
ATOM 1620 O O . ARG B 1 46 ? 1.892 1.79 -14.609 1 91.44 46 ARG B O 1
ATOM 1627 N N . GLY B 1 47 ? 0.121 2.818 -14.023 1 91.06 47 GLY B N 1
ATOM 1628 C CA . GLY B 1 47 ? -0.693 2.195 -15.055 1 91.06 47 GLY B CA 1
ATOM 1629 C C . GLY B 1 47 ? -1.199 0.818 -14.664 1 91.06 47 GLY B C 1
ATOM 1630 O O . GLY B 1 47 ? -1.908 0.171 -15.438 1 91.06 47 GLY B O 1
ATOM 1631 N N . SER B 1 48 ? -0.845 0.379 -13.5 1 95.12 48 SER B N 1
ATOM 1632 C CA . SER B 1 48 ? -1.313 -0.91 -13 1 95.12 48 SER B CA 1
ATOM 1633 C C . SER B 1 48 ? -2.291 -0.733 -11.844 1 95.12 48 SER B C 1
ATOM 1635 O O . SER B 1 48 ? -2.238 0.269 -11.125 1 95.12 48 SER B O 1
ATOM 1637 N N . CYS B 1 49 ? -3.127 -1.692 -11.727 1 96.88 49 CYS B N 1
ATOM 1638 C CA . CYS B 1 49 ? -4.082 -1.734 -10.625 1 96.88 49 CYS B CA 1
ATOM 1639 C C . CYS B 1 49 ? -3.877 -2.982 -9.773 1 96.88 49 CYS B C 1
ATOM 1641 O O . CYS B 1 49 ? -3.629 -4.066 -10.305 1 96.88 49 CYS B O 1
ATOM 1643 N N . TYR B 1 50 ? -4.008 -2.779 -8.5 1 97.38 50 TYR B N 1
ATOM 1644 C CA . TYR B 1 50 ? -3.785 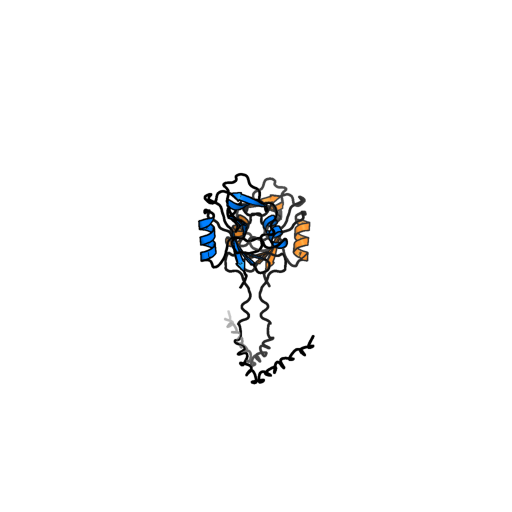-3.879 -7.562 1 97.38 50 TYR B CA 1
ATOM 1645 C C . TYR B 1 50 ? -4.98 -4.047 -6.629 1 97.38 50 TYR B C 1
ATOM 1647 O O . TYR B 1 50 ? -5.547 -3.062 -6.152 1 97.38 50 TYR B O 1
ATOM 1655 N N . PHE B 1 51 ? -5.371 -5.305 -6.43 1 97.31 51 PHE B N 1
ATOM 1656 C CA . PHE B 1 51 ? -6.391 -5.656 -5.449 1 97.31 51 PHE B CA 1
ATOM 1657 C C . PHE B 1 51 ? -5.785 -6.457 -4.301 1 97.31 51 PHE B C 1
ATOM 1659 O O . PHE B 1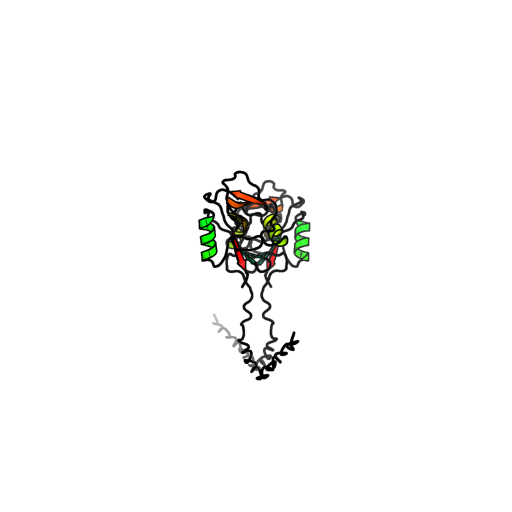 51 ? -5.098 -7.453 -4.531 1 97.31 51 PHE B O 1
ATOM 1666 N N . PHE B 1 52 ? -6 -5.953 -3.105 1 96.31 52 PHE B N 1
ATOM 1667 C CA . PHE B 1 52 ? -5.52 -6.633 -1.907 1 96.31 52 PHE B CA 1
ATOM 1668 C C . PHE B 1 52 ? -6.652 -7.398 -1.229 1 96.31 52 PHE B C 1
ATOM 1670 O O . PHE B 1 52 ? -7.648 -6.801 -0.811 1 96.31 52 PHE B O 1
ATOM 1677 N N . SER B 1 53 ? -6.426 -8.641 -1.043 1 96.12 53 SER B N 1
ATOM 1678 C CA . SER B 1 53 ? -7.484 -9.461 -0.462 1 96.12 53 SER B CA 1
ATOM 1679 C C . SER B 1 53 ? -7.633 -9.195 1.032 1 96.12 53 SER B C 1
ATOM 1681 O O . SER B 1 53 ? -6.684 -8.766 1.688 1 96.12 53 SER B O 1
ATOM 1683 N N . ARG B 1 54 ? -8.82 -9.469 1.511 1 91.56 54 ARG B N 1
ATOM 1684 C CA . ARG B 1 54 ? -9.086 -9.406 2.943 1 91.56 54 ARG B CA 1
ATOM 1685 C C . ARG B 1 54 ? -9.312 -10.789 3.527 1 91.56 54 ARG B C 1
ATOM 1687 O O . ARG B 1 54 ? -9.273 -10.977 4.746 1 91.56 54 ARG B O 1
ATOM 1694 N N . ALA B 1 55 ? -9.539 -11.711 2.648 1 95 55 ALA B N 1
ATOM 1695 C CA . ALA B 1 55 ? -9.703 -13.109 3.037 1 95 55 ALA B CA 1
ATOM 1696 C C . ALA B 1 55 ? -8.492 -13.938 2.633 1 95 55 ALA B C 1
ATOM 1698 O O . ALA B 1 55 ? -7.691 -13.516 1.796 1 95 55 ALA B O 1
ATOM 1699 N N . LYS B 1 56 ? -8.406 -15.086 3.227 1 98 56 LYS B N 1
ATOM 1700 C CA . LYS B 1 56 ? -7.293 -15.984 2.922 1 98 56 LYS B CA 1
ATOM 1701 C C . LYS B 1 56 ? -7.754 -17.156 2.068 1 98 56 LYS B C 1
ATOM 1703 O O . LYS B 1 56 ? -8.852 -17.688 2.264 1 98 56 LYS B O 1
ATOM 1708 N N . LYS B 1 57 ? -6.953 -17.547 1.163 1 98.75 57 LYS B N 1
ATOM 1709 C CA . LYS B 1 57 ? -7.168 -18.703 0.306 1 98.75 57 LYS B CA 1
ATOM 1710 C C . LYS B 1 57 ? -5.848 -19.391 -0.019 1 98.75 57 LYS B C 1
ATOM 1712 O O . LYS B 1 57 ? -4.773 -18.875 0.272 1 98.75 57 LYS B O 1
ATOM 1717 N N . ASP B 1 58 ? -6.012 -20.609 -0.595 1 98.75 58 ASP B N 1
ATOM 1718 C CA . ASP B 1 58 ? -4.816 -21.25 -1.147 1 98.75 58 ASP B CA 1
ATOM 1719 C C . ASP B 1 58 ? -4.414 -20.594 -2.467 1 98.75 58 ASP B C 1
ATOM 1721 O O . ASP B 1 58 ? -5.133 -19.734 -2.99 1 98.75 58 ASP B O 1
ATOM 1725 N N . TRP B 1 59 ? -3.314 -21 -2.949 1 98.44 59 TRP B N 1
ATOM 1726 C CA . TRP B 1 59 ? -2.758 -20.344 -4.125 1 98.44 59 TRP B CA 1
ATOM 1727 C C . TRP B 1 59 ? -3.686 -20.5 -5.328 1 98.44 59 TRP B C 1
ATOM 1729 O O . TRP B 1 59 ? -3.967 -19.516 -6.031 1 98.44 59 TRP B O 1
ATOM 1739 N N . ASN B 1 60 ? -4.156 -21.719 -5.57 1 98.19 60 ASN B N 1
ATOM 1740 C CA . ASN B 1 60 ? -5.004 -21.984 -6.73 1 98.19 60 ASN B CA 1
ATOM 1741 C C . ASN B 1 60 ? -6.316 -21.203 -6.652 1 98.19 60 ASN B C 1
ATOM 1743 O O . ASN B 1 60 ? -6.754 -20.625 -7.641 1 98.19 60 ASN B O 1
ATOM 1747 N N . SER B 1 61 ? -6.895 -21.203 -5.512 1 98.75 61 SER B N 1
ATOM 1748 C CA . SER B 1 61 ? -8.133 -20.453 -5.312 1 98.75 61 SER B CA 1
ATOM 1749 C C . SER B 1 61 ? -7.91 -18.953 -5.461 1 98.75 61 SER B C 1
ATOM 1751 O O . SER B 1 61 ? -8.789 -18.234 -5.941 1 98.75 61 SER B O 1
ATOM 1753 N N . SER B 1 62 ? -6.797 -18.516 -5.039 1 98.69 62 SER B N 1
ATOM 1754 C CA . SER B 1 62 ? -6.449 -17.109 -5.195 1 98.69 62 SER B CA 1
ATOM 1755 C C . SER B 1 62 ? -6.312 -16.734 -6.664 1 98.69 62 SER B C 1
ATOM 1757 O O . SER B 1 62 ? -6.781 -15.672 -7.09 1 98.69 62 SER B O 1
ATOM 1759 N N . GLN B 1 63 ? -5.684 -17.641 -7.398 1 97.81 63 GLN B N 1
ATOM 1760 C CA . GLN B 1 63 ? -5.562 -17.422 -8.836 1 97.81 63 GLN B CA 1
ATOM 1761 C C . GLN B 1 63 ? -6.934 -17.359 -9.5 1 97.81 63 GLN B C 1
ATOM 1763 O O . GLN B 1 63 ? -7.168 -16.516 -10.375 1 97.81 63 GLN B O 1
ATOM 1768 N N . GLU B 1 64 ? -7.758 -18.172 -9.117 1 98.44 64 GLU B N 1
ATOM 1769 C CA . GLU B 1 64 ? -9.117 -18.188 -9.648 1 98.44 64 GLU B CA 1
ATOM 1770 C C . GLU B 1 64 ? -9.852 -16.891 -9.305 1 98.44 64 GLU B C 1
ATOM 1772 O O . GLU B 1 64 ? -10.578 -16.344 -10.133 1 98.44 64 GLU B O 1
ATOM 1777 N N . SER B 1 65 ? -9.68 -16.469 -8.109 1 98.5 65 SER B N 1
ATOM 1778 C CA . SER B 1 65 ? -10.312 -15.219 -7.68 1 98.5 65 SER B CA 1
ATOM 1779 C C . SER B 1 65 ? -9.852 -14.039 -8.523 1 98.5 65 SER B C 1
ATOM 1781 O O . SER B 1 65 ? -10.648 -13.18 -8.891 1 98.5 65 SER B O 1
ATOM 1783 N N . CYS B 1 66 ? -8.562 -13.984 -8.766 1 98.56 66 CYS B N 1
ATOM 1784 C CA . CYS B 1 66 ? -8.047 -12.922 -9.617 1 98.56 66 CYS B CA 1
ATOM 1785 C C . CYS B 1 66 ? -8.578 -13.055 -11.039 1 98.56 66 CYS B C 1
ATOM 1787 O O . CYS B 1 66 ? -9 -12.062 -11.641 1 98.56 66 CYS B O 1
ATOM 1789 N N . SER B 1 67 ? -8.609 -14.25 -11.562 1 97.88 67 SER B N 1
ATOM 1790 C CA . SER B 1 67 ? -9.109 -14.492 -12.914 1 97.88 67 SER B CA 1
ATOM 1791 C C . SER B 1 67 ? -10.57 -14.062 -13.047 1 97.88 67 SER B C 1
ATOM 1793 O O . SER B 1 67 ? -10.977 -13.531 -14.086 1 97.88 67 SER B O 1
ATOM 1795 N N . ALA B 1 68 ? -11.312 -14.211 -12.062 1 98 68 ALA B N 1
ATOM 1796 C CA . ALA B 1 68 ? -12.727 -13.844 -12.062 1 98 68 ALA B CA 1
ATOM 1797 C C . ALA B 1 68 ? -12.906 -12.336 -12.219 1 98 68 ALA B C 1
ATOM 1799 O O . ALA B 1 68 ? -13.977 -11.867 -12.609 1 98 68 ALA B O 1
ATOM 1800 N N . GLN B 1 69 ? -11.836 -11.648 -11.898 1 96.88 69 GLN B N 1
ATOM 1801 C CA . GLN B 1 69 ? -11.867 -10.195 -12.039 1 96.88 69 GLN B CA 1
ATOM 1802 C C . GLN B 1 69 ? -11.008 -9.742 -13.211 1 96.88 69 GLN B C 1
ATOM 1804 O O . GLN B 1 69 ? -10.5 -8.617 -13.211 1 96.88 69 GLN B O 1
ATOM 1809 N N . SER B 1 70 ? -10.867 -10.602 -14.133 1 96.88 70 SER B N 1
ATOM 1810 C CA . SER B 1 70 ? -10.102 -10.328 -15.344 1 96.88 70 SER B CA 1
ATOM 1811 C C . SER B 1 70 ? -8.703 -9.82 -15.008 1 96.88 70 SER B C 1
ATOM 1813 O O . SER B 1 70 ? -8.219 -8.859 -15.609 1 96.88 70 SER B O 1
ATOM 1815 N N . SER B 1 71 ? -8.156 -10.391 -14.055 1 97.69 71 SER B N 1
ATOM 1816 C CA . SER B 1 71 ? -6.82 -10.062 -13.578 1 97.69 71 SER B CA 1
ATOM 1817 C C . SER B 1 71 ? -6.02 -11.328 -13.281 1 97.69 71 SER B C 1
ATOM 1819 O O . SER B 1 71 ? -6.418 -12.422 -13.664 1 97.69 71 SER B O 1
ATOM 1821 N N . HIS B 1 72 ? -4.805 -11.172 -12.766 1 97.62 72 HIS B N 1
ATOM 1822 C CA . HIS B 1 72 ? -3.945 -12.281 -12.375 1 97.62 72 HIS B CA 1
ATOM 1823 C C . HIS B 1 72 ? -3.215 -11.969 -11.07 1 97.62 72 HIS B C 1
ATOM 1825 O O . HIS B 1 72 ? -3.172 -10.82 -10.633 1 97.6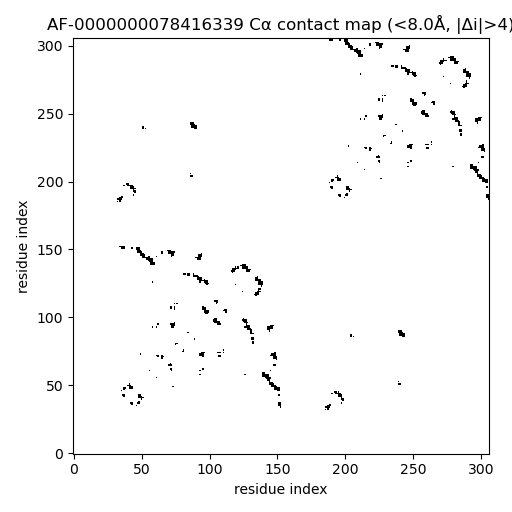2 72 HIS B O 1
ATOM 1831 N N . LEU B 1 73 ? -2.705 -13.016 -10.461 1 97.94 73 LEU B N 1
ATOM 1832 C CA . LEU B 1 73 ? -1.878 -12.781 -9.281 1 97.94 73 LEU B CA 1
ATOM 1833 C C . LEU B 1 73 ? -0.709 -11.867 -9.609 1 97.94 73 LEU B C 1
ATOM 1835 O O . LEU B 1 73 ? -0.2 -11.875 -10.734 1 97.94 73 LEU B O 1
ATOM 1839 N N . LEU B 1 74 ? -0.263 -11.133 -8.656 1 96.56 74 LEU B N 1
ATOM 1840 C CA . LEU B 1 74 ? 0.749 -10.086 -8.773 1 96.56 74 LEU B CA 1
ATOM 1841 C C . LEU B 1 74 ? 2.01 -10.633 -9.445 1 96.56 74 LEU B C 1
ATOM 1843 O O . LEU B 1 74 ? 2.527 -11.68 -9.047 1 96.56 74 LEU B O 1
ATOM 1847 N N . VAL B 1 75 ? 2.361 -9.992 -10.438 1 94.31 75 VAL B N 1
ATOM 1848 C CA . VAL B 1 75 ? 3.633 -10.195 -11.117 1 94.31 75 VAL B CA 1
ATOM 1849 C C . VAL B 1 75 ? 4.508 -8.953 -10.977 1 94.31 75 VAL B C 1
ATOM 1851 O O . VAL B 1 75 ? 4.098 -7.855 -11.352 1 94.31 75 VAL B O 1
ATOM 1854 N N . ILE B 1 76 ? 5.602 -9.109 -10.344 1 91.06 76 ILE B N 1
ATOM 1855 C CA . ILE B 1 76 ? 6.484 -7.957 -10.188 1 91.06 76 ILE B CA 1
ATOM 1856 C C . ILE B 1 76 ? 7.43 -7.863 -11.383 1 91.06 76 ILE B C 1
ATOM 1858 O O . ILE B 1 76 ? 8.352 -8.672 -11.523 1 91.06 76 ILE B O 1
ATOM 1862 N N . GLY B 1 77 ? 7.148 -6.797 -12.172 1 84.44 77 GLY B N 1
ATOM 1863 C CA . GLY B 1 77 ? 7.754 -6.766 -13.492 1 84.44 77 GLY B CA 1
ATOM 1864 C C . GLY B 1 77 ? 9 -5.902 -13.562 1 84.44 77 GLY B C 1
ATOM 1865 O O . GLY B 1 77 ? 9.789 -6.008 -14.508 1 84.44 77 GLY B O 1
ATOM 1866 N N . ASP B 1 78 ? 9.219 -5.008 -12.562 1 87.44 78 ASP B N 1
ATOM 1867 C CA . ASP B 1 78 ? 10.391 -4.137 -12.625 1 87.44 78 ASP B CA 1
ATOM 1868 C C . ASP B 1 78 ? 10.773 -3.635 -11.234 1 87.44 78 ASP B C 1
ATOM 1870 O O . ASP B 1 78 ? 10.125 -3.973 -10.242 1 87.44 78 ASP B O 1
ATOM 1874 N N . ALA B 1 79 ? 11.852 -2.875 -11.188 1 87.25 79 ALA B N 1
ATOM 1875 C CA . ALA B 1 79 ? 12.422 -2.428 -9.914 1 87.25 79 ALA B CA 1
ATOM 1876 C C . ALA B 1 79 ? 11.484 -1.456 -9.203 1 87.25 79 ALA B C 1
ATOM 1878 O O . ALA B 1 79 ? 11.414 -1.435 -7.977 1 87.25 79 ALA B O 1
ATOM 1879 N N . GLN B 1 80 ? 10.812 -0.677 -10.008 1 88.81 80 GLN B N 1
ATOM 1880 C CA . GLN B 1 80 ? 9.914 0.298 -9.406 1 88.81 80 GLN B CA 1
ATOM 1881 C C . GLN B 1 80 ? 8.75 -0.392 -8.703 1 88.81 80 GLN B C 1
ATOM 1883 O O . GLN B 1 80 ? 8.344 0.017 -7.609 1 88.81 80 GLN B O 1
ATOM 1888 N N . GLU B 1 81 ? 8.219 -1.386 -9.336 1 89.62 81 GLU B N 1
ATOM 1889 C CA . GLU B 1 81 ? 7.152 -2.164 -8.711 1 89.62 81 GLU B CA 1
ATOM 1890 C C . GLU B 1 81 ? 7.656 -2.881 -7.457 1 89.62 81 GLU B C 1
ATOM 1892 O O . GLU B 1 81 ? 6.957 -2.936 -6.445 1 89.62 81 GLU B O 1
ATOM 1897 N N . MET B 1 82 ? 8.836 -3.4 -7.527 1 88.5 82 MET B N 1
ATOM 1898 C CA . MET B 1 82 ? 9.422 -4.051 -6.359 1 88.5 82 MET B CA 1
ATOM 1899 C C . MET B 1 82 ? 9.57 -3.064 -5.207 1 88.5 82 MET B C 1
ATOM 1901 O O 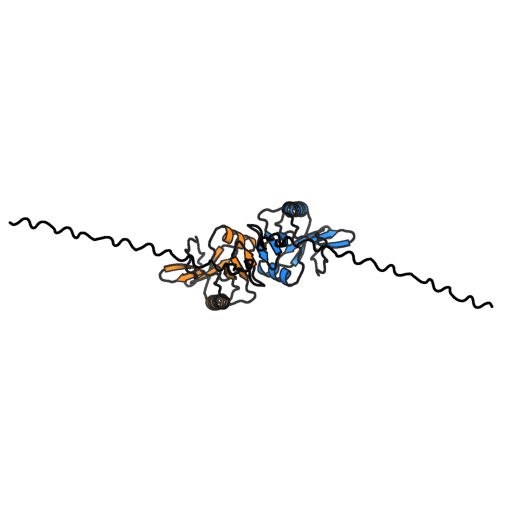. MET B 1 82 ? 9.273 -3.395 -4.059 1 88.5 82 MET B O 1
ATOM 1905 N N . GLU B 1 83 ? 10.031 -1.934 -5.52 1 89.25 83 GLU B N 1
ATOM 1906 C CA . GLU B 1 83 ? 10.188 -0.901 -4.5 1 89.25 83 GLU B CA 1
ATOM 1907 C C . GLU B 1 83 ? 8.844 -0.527 -3.875 1 89.25 83 GLU B C 1
ATOM 1909 O O . GLU B 1 83 ? 8.766 -0.289 -2.67 1 89.25 83 GLU B O 1
ATOM 1914 N N . LEU B 1 84 ? 7.875 -0.542 -4.672 1 90.31 84 LEU B N 1
ATOM 1915 C CA . LEU B 1 84 ? 6.539 -0.245 -4.16 1 90.31 84 LEU B CA 1
ATOM 1916 C C . LEU B 1 84 ? 6.137 -1.244 -3.084 1 90.31 84 LEU B C 1
ATOM 1918 O O . LEU B 1 84 ? 5.695 -0.852 -2.002 1 90.31 84 LEU B O 1
ATOM 1922 N N . PHE B 1 85 ? 6.285 -2.482 -3.354 1 91.75 85 PHE B N 1
ATOM 1923 C CA . PHE B 1 85 ? 5.809 -3.518 -2.445 1 91.75 85 PHE B CA 1
ATOM 1924 C C . PHE B 1 85 ? 6.746 -3.668 -1.254 1 91.75 85 PHE B C 1
ATOM 1926 O O . PHE B 1 85 ? 6.398 -4.305 -0.258 1 91.75 85 PHE B O 1
ATOM 1933 N N . GLN B 1 86 ? 7.941 -3.014 -1.361 1 88.62 86 GLN B N 1
ATOM 1934 C CA . GLN B 1 86 ? 8.805 -2.93 -0.19 1 88.62 86 GLN B CA 1
ATOM 1935 C C . GLN B 1 86 ? 8.359 -1.813 0.749 1 88.62 86 GLN B C 1
ATOM 1937 O O . GLN B 1 86 ? 8.602 -1.873 1.955 1 88.62 86 GLN B O 1
ATOM 1942 N N . VAL B 1 87 ? 7.676 -0.844 0.166 1 85.5 87 VAL B N 1
ATOM 1943 C CA . VAL B 1 87 ? 7.246 0.305 0.955 1 85.5 87 VAL B CA 1
ATOM 1944 C C . VAL B 1 87 ? 5.867 0.035 1.551 1 85.5 87 VAL B C 1
ATOM 1946 O O . VAL B 1 87 ? 5.621 0.329 2.723 1 85.5 87 VAL B O 1
ATOM 1949 N N . ILE B 1 88 ? 4.906 -0.5 0.782 1 85.75 88 ILE B N 1
ATOM 1950 C CA . ILE B 1 88 ? 3.555 -0.742 1.281 1 85.75 88 ILE B CA 1
ATOM 1951 C C . ILE B 1 88 ? 3.545 -1.997 2.152 1 85.75 88 ILE B C 1
ATOM 1953 O O . ILE B 1 88 ? 2.744 -2.105 3.084 1 85.75 88 ILE B O 1
ATOM 1957 N N . ARG B 1 89 ? 4.492 -2.842 1.997 1 81.88 89 ARG B N 1
ATOM 1958 C CA . ARG B 1 89 ? 4.777 -4.02 2.809 1 81.88 89 ARG B CA 1
ATOM 1959 C C . ARG B 1 89 ? 3.484 -4.695 3.266 1 81.88 89 ARG B C 1
ATOM 1961 O O . ARG B 1 89 ? 3.25 -4.848 4.465 1 81.88 89 ARG B O 1
ATOM 1968 N N . PRO B 1 90 ? 2.713 -5.258 2.387 1 87.06 90 PRO B N 1
ATOM 1969 C CA . PRO B 1 90 ? 1.519 -5.992 2.807 1 87.06 90 PRO B CA 1
ATOM 1970 C C . PRO B 1 90 ? 1.85 -7.23 3.641 1 87.06 90 PRO B C 1
ATOM 1972 O O . PRO B 1 90 ? 3.004 -7.664 3.674 1 87.06 90 PRO B O 1
ATOM 1975 N N . GLU B 1 91 ? 0.838 -7.656 4.363 1 91.12 91 GLU B N 1
ATOM 1976 C CA . GLU B 1 91 ? 0.987 -8.969 4.984 1 91.12 91 GLU B CA 1
ATOM 1977 C C . GLU B 1 91 ? 1.391 -10.023 3.961 1 91.12 91 GLU B C 1
ATOM 1979 O O . GLU B 1 91 ? 1.165 -9.852 2.762 1 91.12 91 GLU B O 1
ATOM 1984 N N . PRO B 1 92 ? 2.047 -11.07 4.43 1 95 92 PRO B N 1
ATOM 1985 C CA . PRO B 1 92 ? 2.404 -12.125 3.475 1 95 92 PRO B CA 1
ATOM 1986 C C . PRO B 1 92 ? 1.24 -12.516 2.57 1 95 92 PRO B C 1
ATOM 1988 O O . PRO B 1 92 ? 0.125 -12.734 3.051 1 95 92 PRO B O 1
ATOM 1991 N N . CYS B 1 93 ? 1.547 -12.586 1.289 1 97.12 93 CYS B N 1
ATOM 1992 C CA . CYS B 1 93 ? 0.446 -12.773 0.351 1 97.12 93 CYS B CA 1
ATOM 1993 C C . CYS B 1 93 ? 0.897 -13.578 -0.863 1 97.12 93 CYS B C 1
ATOM 1995 O O . CYS B 1 93 ? 2.07 -13.539 -1.236 1 97.12 93 CYS B O 1
ATOM 1997 N N . TRP B 1 94 ? -0.069 -14.32 -1.443 1 98.06 94 TRP B N 1
ATOM 1998 C CA . TRP B 1 94 ? 0.198 -15.062 -2.67 1 98.06 94 TRP B CA 1
ATOM 1999 C C . TRP B 1 94 ? 0.484 -14.117 -3.83 1 98.06 94 TRP B C 1
ATOM 2001 O O . TRP B 1 94 ? -0.181 -13.094 -3.98 1 98.06 94 TRP B O 1
ATOM 2011 N N . ILE B 1 95 ? 1.434 -14.516 -4.637 1 97.19 95 ILE B N 1
ATOM 2012 C CA . ILE B 1 95 ? 1.755 -13.82 -5.879 1 97.19 95 ILE B CA 1
ATOM 2013 C C . ILE B 1 95 ? 1.808 -14.82 -7.031 1 97.19 95 ILE B C 1
ATOM 2015 O O . ILE B 1 95 ? 1.69 -16.031 -6.816 1 97.19 95 ILE B O 1
ATOM 2019 N N . GLY B 1 96 ? 1.968 -14.297 -8.234 1 96.56 96 GLY B N 1
ATOM 2020 C CA . GLY B 1 96 ? 1.88 -15.133 -9.422 1 96.56 96 GLY B CA 1
ATOM 2021 C C . GLY B 1 96 ? 3.158 -15.891 -9.711 1 96.56 96 GLY B C 1
ATOM 2022 O O . GLY B 1 96 ? 3.598 -15.969 -10.859 1 96.56 96 GLY B O 1
ATOM 2023 N N . LEU B 1 97 ? 3.699 -16.391 -8.727 1 94.12 97 LEU B N 1
ATOM 2024 C CA . LEU B 1 97 ? 4.918 -17.172 -8.875 1 94.12 97 LEU B CA 1
ATOM 2025 C C . LEU B 1 97 ? 4.641 -18.656 -8.609 1 94.12 97 LEU B C 1
ATOM 2027 O O . LEU B 1 97 ? 3.982 -19 -7.629 1 94.12 97 LEU B O 1
ATOM 2031 N N . ARG B 1 98 ? 5.16 -19.438 -9.523 1 92.69 98 ARG B N 1
ATOM 2032 C CA . ARG B 1 98 ? 4.953 -20.875 -9.383 1 92.69 98 ARG B CA 1
ATOM 2033 C C . ARG B 1 98 ? 6.156 -21.656 -9.906 1 92.69 98 ARG B C 1
ATOM 2035 O O . ARG B 1 98 ? 6.77 -21.266 -10.898 1 92.69 98 ARG B O 1
ATOM 2042 N N . ASN B 1 99 ? 6.508 -22.656 -9.117 1 91.38 99 ASN B N 1
ATOM 2043 C CA . ASN B 1 99 ? 7.559 -23.578 -9.539 1 91.38 99 ASN B CA 1
ATOM 2044 C C . ASN B 1 99 ? 6.984 -24.828 -10.188 1 91.38 99 ASN B C 1
ATOM 2046 O O . ASN B 1 99 ? 6.418 -25.688 -9.5 1 91.38 99 ASN B O 1
ATOM 2050 N N . ARG B 1 100 ? 7.16 -24.797 -11.484 1 82.25 100 ARG B N 1
ATOM 2051 C CA . ARG B 1 100 ? 6.73 -26 -12.188 1 82.25 100 ARG B CA 1
ATOM 2052 C C . ARG B 1 100 ? 7.883 -27 -12.336 1 82.25 100 ARG B C 1
ATOM 2054 O O . ARG B 1 100 ? 9.008 -26.594 -12.625 1 82.25 100 ARG B O 1
ATOM 2061 N N . THR B 1 101 ? 7.926 -28.172 -11.742 1 75.44 101 THR B N 1
ATOM 2062 C CA . THR B 1 101 ? 8.93 -29.219 -11.625 1 75.44 101 THR B CA 1
ATOM 2063 C C . THR B 1 101 ? 9.789 -29.281 -12.883 1 75.44 101 THR B C 1
ATOM 2065 O O . THR B 1 101 ? 11 -29.5 -12.805 1 75.44 101 THR B O 1
ATOM 2068 N N . SER B 1 102 ? 9.367 -28.953 -13.977 1 74.38 102 SER B N 1
ATOM 2069 C CA . SER B 1 102 ? 10.133 -29.125 -15.203 1 74.38 102 SER B CA 1
ATOM 2070 C C . SER B 1 102 ? 10.867 -27.828 -15.57 1 74.38 102 SER B C 1
ATOM 2072 O O . SER B 1 102 ? 11.984 -27.875 -16.094 1 74.38 102 SER B O 1
ATOM 2074 N N . TYR B 1 103 ? 10.422 -26.688 -15.25 1 75.44 103 TYR B N 1
ATOM 2075 C CA . TYR B 1 103 ? 10.922 -25.453 -15.844 1 75.44 103 TYR B CA 1
ATOM 2076 C C . TYR B 1 103 ? 11.406 -24.484 -14.766 1 75.44 103 TYR B C 1
ATOM 2078 O O . TYR B 1 103 ? 12.023 -23.469 -15.078 1 75.44 103 TYR B O 1
ATOM 2086 N N . GLY B 1 104 ? 11.219 -24.906 -13.562 1 87.06 104 GLY B N 1
ATOM 2087 C CA . GLY B 1 104 ? 11.625 -24 -12.492 1 87.06 104 GLY B CA 1
ATOM 2088 C C . GLY B 1 104 ? 10.594 -22.922 -12.195 1 87.06 104 GLY B C 1
ATOM 2089 O O . GLY B 1 104 ? 9.406 -23.094 -12.484 1 87.06 104 GLY B O 1
ATOM 2090 N N . TRP B 1 105 ? 11.031 -21.875 -11.578 1 90.94 105 TRP B N 1
ATOM 2091 C CA . TRP B 1 105 ? 10.133 -20.797 -11.188 1 90.94 105 TRP B CA 1
ATOM 2092 C C . TRP B 1 105 ? 9.789 -19.922 -12.391 1 90.94 105 TRP B C 1
ATOM 2094 O O . TRP B 1 105 ? 10.648 -19.609 -13.211 1 90.94 105 TRP B O 1
ATOM 2104 N N . ALA B 1 106 ? 8.477 -19.625 -12.484 1 89.94 106 ALA B N 1
ATOM 2105 C CA . ALA B 1 106 ? 7.996 -18.75 -13.547 1 89.94 106 ALA B CA 1
ATOM 2106 C C . ALA B 1 106 ? 6.773 -17.969 -13.102 1 89.94 106 ALA B C 1
ATOM 2108 O O . ALA B 1 106 ? 6.035 -18.391 -12.211 1 89.94 106 ALA B O 1
ATOM 2109 N N . TRP B 1 107 ? 6.637 -16.875 -13.781 1 91.62 107 TRP B N 1
ATOM 2110 C CA . TRP B 1 107 ? 5.41 -16.109 -13.562 1 91.62 107 TRP B CA 1
ATOM 2111 C C . TRP B 1 107 ? 4.219 -16.812 -14.211 1 91.62 107 TRP B C 1
ATOM 2113 O O . TRP B 1 107 ? 4.32 -17.312 -15.328 1 91.62 107 TRP B O 1
ATOM 2123 N N . GLU B 1 108 ? 3.15 -16.688 -13.523 1 87.12 108 GLU B N 1
ATOM 2124 C CA . GLU B 1 108 ? 1.948 -17.359 -13.992 1 87.12 108 GLU B CA 1
ATOM 2125 C C . GLU B 1 108 ? 1.373 -16.672 -15.227 1 87.12 108 GLU B C 1
ATOM 2127 O O . GLU B 1 108 ? 0.654 -17.281 -16.016 1 87.12 108 GLU B O 1
ATOM 2132 N N . ASP B 1 109 ? 1.594 -15.375 -15.297 1 8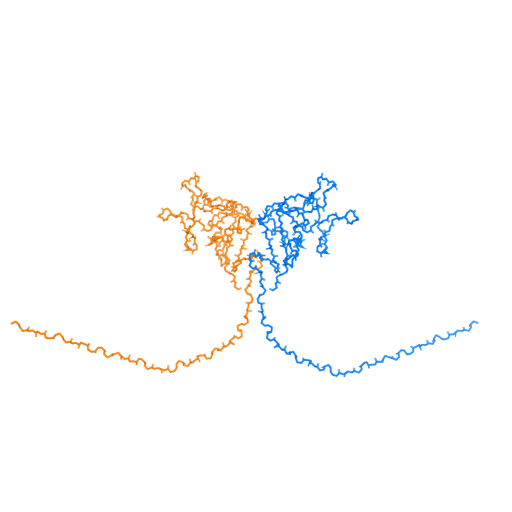5.38 109 ASP B N 1
ATOM 2133 C CA . ASP B 1 109 ? 1.028 -14.648 -16.422 1 85.38 109 ASP B CA 1
ATOM 2134 C C . ASP B 1 109 ? 1.878 -14.836 -17.688 1 85.38 109 ASP B C 1
ATOM 2136 O O . ASP B 1 109 ? 1.516 -14.367 -18.766 1 85.38 109 ASP B O 1
ATOM 2140 N N . GLY B 1 110 ? 3.008 -15.453 -17.609 1 84.44 110 GLY B N 1
ATOM 2141 C CA . GLY B 1 110 ? 3.846 -15.75 -18.766 1 84.44 110 GLY B CA 1
ATOM 2142 C C . GLY B 1 110 ? 4.977 -14.758 -18.953 1 84.44 110 GLY B C 1
ATOM 2143 O O . GLY B 1 110 ? 5.828 -14.93 -19.828 1 84.44 110 GLY B O 1
ATOM 2144 N N . SER B 1 111 ? 4.965 -13.727 -18.141 1 83.75 111 SER B N 1
ATOM 2145 C CA . SER B 1 111 ? 6.039 -12.75 -18.234 1 83.75 111 SER B CA 1
ATOM 2146 C C . SER B 1 111 ? 7.387 -13.367 -17.891 1 83.75 111 SER B C 1
ATOM 2148 O O . SER B 1 111 ? 7.445 -14.477 -17.344 1 83.75 111 SER B O 1
ATOM 2150 N N . THR B 1 112 ? 8.43 -12.656 -18.344 1 80.12 112 THR B N 1
ATOM 2151 C CA . THR B 1 112 ? 9.773 -13.148 -18.078 1 80.12 112 THR B CA 1
ATOM 2152 C C . THR B 1 112 ? 10.133 -12.992 -16.594 1 80.12 112 THR B C 1
ATOM 2154 O O . THR B 1 112 ? 9.883 -11.945 -16 1 80.12 112 THR B O 1
ATOM 2157 N N . PHE B 1 113 ? 10.516 -14.125 -16.047 1 77.56 113 PHE B N 1
ATOM 2158 C CA . PHE B 1 113 ? 10.961 -14.102 -14.664 1 77.56 113 PHE B CA 1
ATOM 2159 C C . PHE B 1 113 ? 12.477 -13.906 -14.586 1 77.56 113 PHE B C 1
ATOM 2161 O O . PHE B 1 113 ? 13.242 -14.812 -14.938 1 77.56 113 PHE B O 1
ATOM 2168 N N . ASN B 1 114 ? 12.727 -12.656 -14.539 1 69.31 114 ASN B N 1
ATOM 2169 C CA . ASN B 1 114 ? 14.148 -12.375 -14.359 1 69.31 114 ASN B CA 1
ATOM 2170 C C . ASN B 1 114 ? 14.523 -12.312 -12.883 1 69.31 114 ASN B C 1
ATOM 2172 O O . ASN B 1 114 ? 15.578 -11.789 -12.531 1 69.31 114 ASN B O 1
ATOM 2176 N N . VAL B 1 115 ? 13.406 -12.625 -12.203 1 60.75 115 VAL B N 1
ATOM 2177 C CA . VAL B 1 115 ? 13.539 -12.375 -10.766 1 60.75 115 VAL B CA 1
ATOM 2178 C C . VAL B 1 115 ? 14.664 -13.234 -10.195 1 60.75 115 VAL B C 1
ATOM 2180 O O . VAL B 1 115 ? 14.836 -14.391 -10.602 1 60.75 115 VAL B O 1
ATOM 2183 N N . ARG B 1 116 ? 15.422 -12.562 -9.383 1 65.81 116 ARG B N 1
ATOM 2184 C CA . ARG B 1 116 ? 16.5 -13.172 -8.625 1 65.81 116 ARG B CA 1
ATOM 2185 C C . ARG B 1 116 ? 15.977 -14.227 -7.66 1 65.81 116 ARG B C 1
ATOM 2187 O O . ARG B 1 116 ? 14.812 -14.625 -7.75 1 65.81 116 ARG B O 1
ATOM 2194 N N . LYS B 1 117 ? 16.391 -14.406 -6.453 1 83.38 117 LYS B N 1
ATOM 2195 C CA . LYS B 1 117 ? 16.453 -15.438 -5.422 1 83.38 117 LYS B CA 1
ATOM 2196 C C . LYS B 1 117 ? 15.078 -15.672 -4.797 1 83.38 117 LYS B C 1
ATOM 2198 O O . LYS B 1 117 ? 14.414 -14.719 -4.379 1 83.38 117 LYS B O 1
ATOM 2203 N N . VAL B 1 118 ? 14.5 -16.891 -5.051 1 91.62 118 VAL B N 1
ATOM 2204 C CA . VAL B 1 118 ? 13.352 -17.359 -4.273 1 91.62 118 VAL B CA 1
ATOM 2205 C C . VAL B 1 118 ? 13.836 -18.141 -3.059 1 91.62 118 VAL B C 1
ATOM 2207 O O . VAL B 1 118 ? 14.57 -19.125 -3.197 1 91.62 118 VAL B O 1
ATOM 2210 N N . THR B 1 119 ? 13.461 -17.656 -1.899 1 93.5 119 THR B N 1
ATOM 2211 C CA . THR B 1 119 ? 13.844 -18.375 -0.691 1 93.5 119 THR B CA 1
ATOM 2212 C C . THR B 1 119 ? 13.047 -19.672 -0.559 1 93.5 119 THR B C 1
ATOM 2214 O O . THR B 1 119 ? 11.82 -19.656 -0.557 1 93.5 119 THR B O 1
ATOM 2217 N N . ILE B 1 120 ? 13.789 -20.781 -0.465 1 89.38 120 ILE B N 1
ATOM 2218 C CA . ILE B 1 120 ? 13.156 -22.094 -0.428 1 89.38 120 ILE B CA 1
ATOM 2219 C C . ILE B 1 120 ? 13.5 -22.797 0.881 1 89.38 120 ILE B C 1
ATOM 2221 O O . ILE B 1 120 ? 14.672 -22.906 1.247 1 89.38 120 ILE B O 1
ATOM 2225 N N . ASN B 1 121 ? 12.438 -23.156 1.574 1 89.38 121 ASN B N 1
ATOM 2226 C CA . ASN B 1 121 ? 12.664 -23.938 2.789 1 89.38 121 ASN B CA 1
ATOM 2227 C C . ASN B 1 121 ? 12.445 -25.422 2.553 1 89.38 121 ASN B C 1
ATOM 2229 O O . ASN B 1 121 ? 12.922 -26.266 3.324 1 89.38 121 ASN B O 1
ATOM 2233 N N . SER B 1 122 ? 11.703 -25.766 1.578 1 88.31 122 SER B N 1
ATOM 2234 C CA . SER B 1 122 ? 11.391 -27.156 1.253 1 88.3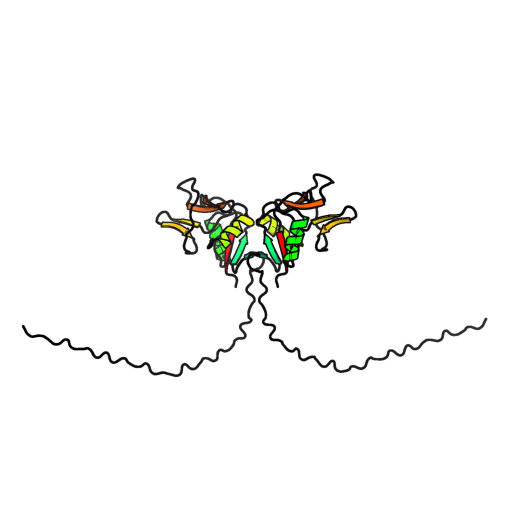1 122 SER B CA 1
ATOM 2235 C C . SER B 1 122 ? 11.164 -27.344 -0.245 1 88.31 122 SER B C 1
ATOM 2237 O O . SER B 1 122 ? 10.547 -26.484 -0.89 1 88.31 122 SER B O 1
ATOM 2239 N N . HIS B 1 123 ? 11.547 -28.5 -0.683 1 86.25 123 HIS B N 1
ATOM 2240 C CA . HIS B 1 123 ? 11.445 -28.766 -2.115 1 86.25 123 HIS B CA 1
ATOM 2241 C C . HIS B 1 123 ? 10.008 -29.047 -2.521 1 86.25 123 HIS B C 1
ATOM 2243 O O . HIS B 1 123 ? 9.68 -29.062 -3.711 1 86.25 123 HIS B O 1
ATOM 2249 N N . VAL B 1 124 ? 9.172 -29.203 -1.544 1 89.44 124 VAL B N 1
ATOM 2250 C CA . VAL B 1 124 ? 7.781 -29.516 -1.866 1 89.44 124 VAL B CA 1
ATOM 2251 C C . VAL B 1 124 ? 6.969 -28.234 -1.956 1 89.44 124 VAL B C 1
ATOM 2253 O O . VAL B 1 124 ? 5.766 -28.266 -2.227 1 89.44 124 VAL B O 1
ATOM 2256 N N . GLN B 1 125 ? 7.625 -27.094 -1.817 1 93.88 125 GLN B N 1
ATOM 2257 C CA . GLN B 1 125 ? 6.973 -25.781 -1.927 1 93.88 125 GLN B CA 1
ATOM 2258 C C . GLN B 1 125 ? 7.059 -25.25 -3.35 1 93.88 125 GLN B C 1
ATOM 2260 O O . GLN B 1 125 ? 8.148 -24.922 -3.832 1 93.88 125 GLN B O 1
ATOM 2265 N N . HIS B 1 126 ? 5.848 -25.109 -4.008 1 94.81 126 HIS B N 1
ATOM 2266 C CA . HIS B 1 126 ? 5.859 -24.828 -5.438 1 94.81 126 HIS B CA 1
ATOM 2267 C C . HIS B 1 126 ? 5.156 -23.5 -5.742 1 94.81 126 HIS B C 1
ATOM 2269 O O . HIS B 1 126 ? 5.016 -23.125 -6.91 1 94.81 126 HIS B O 1
ATOM 2275 N N . CYS B 1 127 ? 4.703 -22.891 -4.668 1 96.81 127 CYS B N 1
ATOM 2276 C CA . CYS B 1 127 ? 3.965 -21.641 -4.875 1 96.81 127 CYS B CA 1
ATOM 2277 C C . CYS B 1 127 ? 4.676 -20.469 -4.211 1 96.81 127 CYS B C 1
ATOM 2279 O O . CYS B 1 127 ? 5.375 -20.656 -3.213 1 96.81 127 CYS B O 1
ATOM 2281 N N . GLY B 1 128 ? 4.543 -19.312 -4.828 1 96.06 128 GLY B N 1
ATOM 2282 C CA . GLY B 1 128 ? 5.293 -18.156 -4.371 1 96.06 128 GLY B CA 1
ATOM 2283 C C . GLY B 1 128 ? 4.484 -17.234 -3.477 1 96.06 128 GLY B C 1
ATOM 2284 O O . GLY B 1 128 ? 3.295 -17.016 -3.717 1 96.06 128 GLY B O 1
ATOM 2285 N N . VAL B 1 129 ? 5.113 -16.812 -2.438 1 96.75 129 VAL B N 1
ATOM 2286 C CA . VAL B 1 129 ? 4.547 -15.844 -1.503 1 96.75 129 VAL B CA 1
ATOM 2287 C C . VAL B 1 129 ? 5.484 -14.648 -1.366 1 96.75 129 VAL B C 1
ATOM 2289 O O . VAL B 1 129 ? 6.707 -14.797 -1.449 1 96.75 129 VAL B O 1
ATOM 2292 N N . LEU B 1 130 ? 4.898 -13.492 -1.233 1 94.75 130 LEU B N 1
ATOM 2293 C CA . LEU B 1 130 ? 5.664 -12.289 -0.952 1 94.75 130 LEU B CA 1
ATOM 2294 C C . LEU B 1 130 ? 5.699 -12 0.545 1 94.75 130 LEU B C 1
ATOM 2296 O O . LEU B 1 130 ? 4.652 -11.867 1.182 1 94.75 130 LEU B O 1
ATOM 2300 N N . ILE B 1 131 ? 6.879 -11.938 1.064 1 92.81 131 ILE B N 1
ATOM 2301 C CA . ILE B 1 131 ? 7.074 -11.625 2.475 1 92.81 131 ILE B CA 1
ATOM 2302 C C . ILE B 1 131 ? 8.102 -10.5 2.615 1 92.81 131 ILE B C 1
ATOM 2304 O O . ILE B 1 131 ? 9.273 -10.68 2.27 1 92.81 131 ILE B O 1
ATOM 2308 N N . ASP B 1 132 ? 7.641 -9.375 3.139 1 87.06 132 ASP B N 1
ATOM 2309 C CA . ASP B 1 132 ? 8.523 -8.234 3.381 1 87.06 132 ASP B CA 1
ATOM 2310 C C . ASP B 1 132 ? 9.336 -7.895 2.135 1 87.06 132 ASP B C 1
ATOM 2312 O O . ASP B 1 132 ? 10.555 -7.758 2.203 1 87.06 132 ASP B O 1
ATOM 2316 N N . GLY B 1 133 ? 8.688 -7.957 1.054 1 86.12 133 GLY B N 1
ATOM 2317 C CA . GLY B 1 133 ? 9.312 -7.527 -0.191 1 86.12 133 GLY B CA 1
ATOM 2318 C C . GLY B 1 133 ? 10.188 -8.594 -0.815 1 86.12 133 GLY B C 1
ATOM 2319 O O . GLY B 1 133 ? 10.922 -8.328 -1.768 1 86.12 133 GLY B O 1
ATOM 2320 N N . ALA B 1 134 ? 10.164 -9.797 -0.309 1 90.56 134 ALA B N 1
ATOM 2321 C CA . ALA B 1 134 ? 10.984 -10.883 -0.846 1 90.56 134 ALA B CA 1
ATOM 2322 C C . ALA B 1 134 ? 10.117 -12.062 -1.269 1 90.56 134 ALA B C 1
ATOM 2324 O O . ALA B 1 134 ? 9.055 -12.297 -0.695 1 90.56 134 ALA B O 1
ATOM 2325 N N . PHE B 1 135 ? 10.703 -12.836 -2.238 1 93.94 135 PHE B N 1
ATOM 2326 C CA . PHE B 1 135 ? 9.977 -14 -2.746 1 93.94 135 PHE B CA 1
ATOM 2327 C C . PHE B 1 135 ? 10.289 -15.234 -1.914 1 93.94 135 PHE B C 1
ATOM 2329 O O . PHE B 1 135 ? 11.453 -15.562 -1.684 1 93.94 135 PHE B O 1
ATOM 2336 N N . HIS B 1 136 ? 9.281 -15.898 -1.492 1 95.69 136 HIS B N 1
ATOM 2337 C CA . HIS B 1 136 ? 9.414 -17.141 -0.742 1 95.69 136 HIS B CA 1
ATOM 2338 C C . HIS B 1 136 ? 8.586 -18.266 -1.366 1 95.69 136 HIS B C 1
ATOM 2340 O O . HIS B 1 136 ? 7.516 -18 -1.921 1 95.69 136 HIS B O 1
ATOM 2346 N N . ALA B 1 137 ? 9.156 -19.422 -1.228 1 95.94 137 ALA B N 1
ATOM 2347 C CA . ALA B 1 137 ? 8.383 -20.594 -1.615 1 95.94 137 ALA B CA 1
ATOM 2348 C C . ALA B 1 137 ? 7.465 -21.047 -0.481 1 95.94 137 ALA B C 1
ATOM 2350 O O . ALA B 1 137 ? 7.832 -20.953 0.693 1 95.94 137 ALA B O 1
ATOM 2351 N N . SER B 1 138 ? 6.281 -21.516 -0.879 1 96.94 138 SER B N 1
ATOM 2352 C CA . SER B 1 138 ? 5.328 -22.062 0.083 1 96.94 138 SER B CA 1
ATOM 2353 C C . SER B 1 138 ? 4.508 -23.188 -0.525 1 96.94 138 SER B C 1
ATOM 2355 O O . SER B 1 138 ? 4.449 -23.328 -1.749 1 96.94 138 SER B O 1
ATOM 2357 N N . SER B 1 139 ? 3.992 -24.031 0.433 1 96.94 139 SER B N 1
ATOM 2358 C CA . SER B 1 139 ? 3.014 -25 -0.041 1 96.94 139 SER B CA 1
ATOM 2359 C C . SER B 1 139 ? 1.773 -24.312 -0.6 1 96.94 139 SER B C 1
ATOM 2361 O O . SER B 1 139 ? 1.27 -23.359 -0.009 1 96.94 139 SER B O 1
ATOM 2363 N N . CYS B 1 140 ? 1.258 -24.875 -1.639 1 97.38 140 CYS B N 1
ATOM 2364 C CA . CYS B 1 140 ? 0.196 -24.219 -2.385 1 97.38 140 CYS B CA 1
ATOM 2365 C C . CYS B 1 140 ? -1.12 -24.25 -1.618 1 97.38 140 CYS B C 1
ATOM 2367 O O . CYS B 1 140 ? -2.045 -23.5 -1.921 1 97.38 140 CYS B O 1
ATOM 2369 N N . GLU B 1 141 ? -1.138 -25.078 -0.65 1 97.94 141 GLU B N 1
ATOM 2370 C CA . GLU B 1 141 ? -2.406 -25.375 0.012 1 97.94 141 GLU B CA 1
ATOM 2371 C C . GLU B 1 141 ? -2.609 -24.484 1.231 1 97.94 141 GLU B C 1
ATOM 2373 O O . GLU B 1 141 ? -3.703 -24.438 1.797 1 97.94 141 GLU B O 1
ATOM 2378 N N . VAL B 1 142 ? -1.603 -23.75 1.59 1 97.56 142 VAL B N 1
ATOM 2379 C CA . VAL B 1 142 ? -1.681 -22.906 2.768 1 97.56 142 VAL B CA 1
ATOM 2380 C C . VAL B 1 142 ? -2.654 -21.75 2.51 1 97.56 142 VAL B C 1
ATOM 2382 O O . VAL B 1 142 ? -2.732 -21.234 1.393 1 97.56 142 VAL B O 1
ATOM 2385 N N . ALA B 1 143 ? -3.365 -21.391 3.527 1 98.56 143 ALA B N 1
ATOM 2386 C CA . ALA B 1 143 ? -4.242 -20.219 3.416 1 98.56 143 ALA B CA 1
ATOM 2387 C C . ALA B 1 143 ? -3.469 -18.922 3.664 1 98.56 143 ALA B C 1
ATOM 2389 O O . ALA B 1 143 ? -2.797 -18.781 4.688 1 98.56 143 ALA B O 1
ATOM 2390 N N . ALA B 1 144 ? -3.553 -17.969 2.752 1 98 144 ALA B N 1
ATOM 2391 C CA . ALA B 1 144 ? -2.889 -16.672 2.857 1 98 144 ALA B CA 1
ATOM 2392 C C . ALA B 1 144 ? -3.656 -15.602 2.088 1 98 144 ALA B C 1
ATOM 2394 O O . ALA B 1 144 ? -4.547 -15.914 1.295 1 98 144 ALA B O 1
ATOM 2395 N N . LEU B 1 145 ? -3.375 -14.383 2.4 1 97.19 145 LEU B N 1
ATOM 2396 C CA . LEU B 1 145 ? -3.881 -13.289 1.587 1 97.19 145 LEU B CA 1
ATOM 2397 C C . LEU B 1 145 ? -3.305 -13.344 0.176 1 97.19 145 LEU B C 1
ATOM 2399 O O . LEU B 1 145 ? -2.436 -14.172 -0.111 1 97.19 145 LEU B O 1
ATOM 2403 N N . TRP B 1 146 ? -3.9 -12.602 -0.758 1 97.94 146 TRP B N 1
ATOM 2404 C CA . TRP B 1 146 ? -3.375 -12.57 -2.119 1 97.94 146 TRP B CA 1
ATOM 2405 C C . TRP B 1 146 ? -3.541 -11.188 -2.734 1 97.94 146 TRP B C 1
ATOM 2407 O O . TRP B 1 146 ? -4.352 -10.383 -2.264 1 97.94 146 TRP B O 1
ATOM 2417 N N . VAL B 1 147 ? -2.723 -10.883 -3.688 1 97.69 147 VAL B N 1
ATOM 2418 C CA . VAL B 1 147 ? -2.791 -9.633 -4.43 1 97.69 147 VAL B CA 1
ATOM 2419 C C . VAL B 1 147 ? -3.016 -9.922 -5.914 1 97.69 147 VAL B C 1
ATOM 2421 O O . VAL B 1 147 ? -2.322 -10.75 -6.5 1 97.69 147 VAL B O 1
ATOM 2424 N N . CYS B 1 148 ? -4.023 -9.266 -6.438 1 98.19 148 CYS B N 1
ATOM 2425 C CA . CYS B 1 148 ? -4.262 -9.328 -7.875 1 98.19 148 CYS B CA 1
ATOM 2426 C C . CYS B 1 148 ? -3.705 -8.094 -8.57 1 98.19 148 CYS B C 1
ATOM 2428 O O . CYS B 1 148 ? -3.609 -7.023 -7.969 1 98.19 148 CYS B O 1
ATOM 2430 N N . GLU B 1 149 ? -3.439 -8.312 -9.805 1 97.38 149 GLU B N 1
ATOM 2431 C CA . GLU B 1 149 ? -2.924 -7.223 -10.633 1 97.38 149 GLU B CA 1
ATOM 2432 C C . GLU B 1 149 ? -3.564 -7.23 -12.016 1 97.38 149 GLU B C 1
ATOM 2434 O O . GLU B 1 149 ? -3.807 -8.297 -12.586 1 97.38 149 GLU B O 1
ATOM 2439 N N . LYS B 1 150 ? -3.842 -5.996 -12.516 1 96.62 150 LYS B N 1
ATOM 2440 C CA . LYS B 1 150 ? -4.258 -5.816 -13.906 1 96.62 150 LYS B CA 1
ATOM 2441 C C . LYS B 1 150 ? -3.854 -4.438 -14.422 1 96.62 150 LYS B C 1
ATOM 2443 O O . LYS B 1 150 ? -3.5 -3.553 -13.641 1 96.62 150 LYS B O 1
ATOM 2448 N N . ASP B 1 151 ? -3.896 -4.312 -15.742 1 93.56 151 ASP B N 1
ATOM 2449 C CA . ASP B 1 151 ? -3.562 -3.027 -16.344 1 93.56 151 ASP B CA 1
ATOM 2450 C C . ASP B 1 151 ? -4.695 -2.021 -16.156 1 93.56 151 ASP B C 1
ATOM 2452 O O . ASP B 1 151 ? -5.871 -2.381 -16.234 1 93.56 151 ASP B O 1
ATOM 2456 N N . MET B 1 152 ? -4.211 -0.829 -15.953 1 90.88 152 MET B N 1
ATOM 2457 C CA . MET B 1 152 ? -5.199 0.247 -15.914 1 90.88 152 MET B CA 1
ATOM 2458 C C . MET B 1 152 ? -5.867 0.42 -17.281 1 90.88 152 MET B C 1
ATOM 2460 O O . MET B 1 152 ? -5.207 0.335 -18.312 1 90.88 152 MET B O 1
ATOM 2464 N N . LYS B 1 153 ? -7.242 0.589 -17.328 1 83.25 153 LYS B N 1
ATOM 2465 C CA . LYS B 1 153 ? -7.945 0.725 -18.594 1 83.25 153 LYS B CA 1
ATOM 2466 C C . LYS B 1 153 ? -8.883 1.927 -18.578 1 83.25 153 LYS B C 1
ATOM 2468 O O . LYS B 1 153 ? -9.391 2.314 -17.531 1 83.25 153 LYS B O 1
#

Organism: Alligator mississippiensis (NCBI:txid8496)

Solvent-accessible surface area (backbone atoms only — not comparable to full-atom values): 17566 Å² total; per-residue (Å²): 137,83,81,78,74,80,80,77,78,77,76,78,75,79,73,76,76,78,66,78,74,72,70,67,72,72,70,70,62,76,67,68,76,69,49,52,44,51,57,89,88,24,37,25,46,92,60,30,22,35,38,71,53,89,57,64,36,25,47,67,58,42,40,49,56,20,44,77,66,76,30,32,36,35,70,81,85,47,69,68,54,46,53,46,45,52,52,36,30,40,67,56,22,35,33,23,35,34,44,44,93,87,75,43,72,37,37,69,86,66,55,85,63,78,69,74,79,64,47,69,87,49,92,80,31,36,23,27,30,38,46,78,59,36,48,27,45,31,55,46,76,50,71,32,29,35,32,26,31,36,72,42,82,135,84,82,79,75,82,80,78,80,76,76,78,74,77,73,75,76,79,66,77,73,72,71,66,71,70,69,68,61,76,65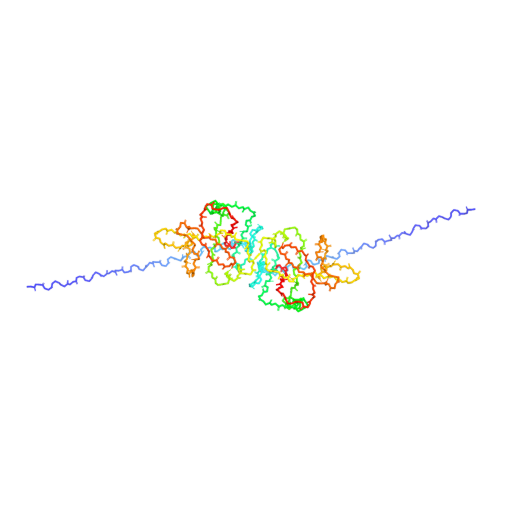,70,74,71,47,52,43,50,59,89,87,23,36,26,46,93,60,29,21,34,36,74,54,92,58,64,35,26,47,66,58,42,41,50,56,20,45,76,65,76,30,33,37,34,71,81,84,46,69,68,54,46,50,46,44,52,53,35,30,40,68,57,21,35,34,23,36,35,45,44,95,86,76,43,72,35,36,70,86,64,55,84,64,77,69,74,79,65,47,70,85,48,91,80,31,36,23,28,30,38,47,80,60,37,47,29,46,30,55,47,75,49,72,33,29,34,31,25,30,36,73,42,82

Radius of gyration: 30.95 Å; Cα contacts (8 Å, |Δi|>4): 537; chains: 2; bounding box: 85×89×100 Å

Sequence (306 aa):
MSSQEPDYVNLKFYTPSKEPMEQRPRDIKNKDRSCLRCPDQWVGYRGSCYFFSRAKKDWNSSQESCSAQSSHLLVIGDAQEMELFQVIRPEPCWIGLRNRTSYGWAWEDGSTFNVRKVTINSHVQHCGVLIDGAFHASSCEVAALWVCEKDMKMSSQEPDYVNLKFYTPSKEPMEQRPRDIKNKDRSCLRCPDQWVGYRGSCYFFSRAKKDWNSSQESCSAQSSHLLVIGDAQEMELFQVIRPEPCWIGLRNRTSYGWAWEDGSTFNVRKVTINSHVQHCGVLIDGAFHASSCEVAALWVCEKDMK

Nearest PDB structures (foldseek):
  3rs1-assembly1_B  TM=8.812E-01  e=1.317E-10  Mus musculus
  8ouq-assembly1_BBB  TM=8.757E-01  e=1.169E-10  Rattus norvegicus
  6e7d-assembly1_E  TM=8.814E-01  e=1.673E-10  Mus musculus
  6puv-assembly1_A  TM=8.517E-01  e=1.398E-10  Homo sapiens
  3cdg-assembly2_F  TM=8.470E-01  e=2.780E-09  Homo sapiens

InterPro domains:
  IPR001304 C-type lectin-like [PF00059] (56-150)
  IPR001304 C-type lectin-like [PS50041] (45-149)
  IPR001304 C-type lectin-like [SM00034] (38-149)
  IPR016186 C-type lectin-like/link domain superfamily [G3DSA:3.10.100.10] (25-153)
  IPR016187 C-type lectin fold [SSF56436] (30-150)
  IPR033992 Natural killer cell receptor-like, C-type lectin-like domain [cd03593] (38-150)
  IPR042190 Killer cell lectin-like receptor subfamily G member 1 [PTHR47648] (34-150)

Secondary structure (DSSP, 8-state):
-------------------------------------PPTT-EEETTEEEEE-SS-B-HHHHHHHHHTTT-EE----SHHHHHHHHHS-PSSEEEEEEEETTTEEEETT--------EE-S-TT--EEEEETTEEEEE-TTS-BEEEEEEE--/-------------------------------------PPTT-EEETTEEEEE-SS-B-HHHHHHHHHTTT-EE----SHHHHHHHHHH-PSSEEEEEEEETTTEEEETT--------EE-S-TT--EEEEETTEEEEE-TTS-BEEEEEEE--

pLDDT: mean 79.16, std 24.23, range [24.38, 98.75]

Foldseek 3Di:
DDPPDPPDPPPPPPPPDCPPPPPPPVPVPVPVPPPFDDDPQWDDDPQKTKHWDPWWFFQVVLQVVLVVVVWGFDDQQDDVSLVVCLVVVDAKAFGQWFQDVVPGIDGNVHDDPPDDDEAEDDPQFTTWIDGNSHTYTHNRGDIGITMIMDGGD/DDPPDPPDPPPPPPPPDPPPPPPPPPVVPVPVVPPFDDDPQWDDDPQKTKHWDPWWFFQVVLQVVLVVVVWGFDDQQDDVSLVVCLVVFDAKAFGQWFQDVVPGIDGNVGDDPPDDDEAEDDPQFTTWIDGNSHTYTHNRGDIGITMIMDGGD